Protein AF-A0A2D7HHH4-F1 (afdb_monomer_lite)

Foldseek 3Di:
DVVVVVVVVVVVVVCVPLQNADLVRLVVVLVVLVVVLVVLVVVVVVVVVVLVVVVVVVDPCSVVVVVVVVVVSVVVNVVSVVVNVSSVLNNQVNQLQVLLQVVLVHNVSVVVLLVVLLVLLVVLLVLLVCVVPPDDPVPDDPCSPPVNNLVSQLVSLVSLVVVLVSSCVRGPDNVSSCVLCVLSVVLSDRDDDPVVVVVVDPDDDVVVVVVVVVVVSVVNSVSSVVVSVVSCPVVVVCVVVVVVVVVVVVVLLVQLVVCCVPQLPPCPDDCPPRQNVDSVSSSD

Secondary structure (DSSP, 8-state):
-HHHHHHHHHHHHHHTSGGG--HHHHHHHHHHHHHHHHHHHHHHHHHHHHHHHHHHTT-TTHHHHHHHHHHHHHHHHHHHHHHHHHHHHHHHHHHHHHHHHHHTTSHHHHHHHHHHHHHHHHHHHHHHHHHHHS-SGGGS-TT--HHHHHHHHHHHHHHHHHHHHHHHHH-S-HHHHHHHHHHHHHTTSPPPPHHHHHHH--SS-HHHHHHHHHHHHHHHHHHHHHHHHHHHHHHTTHHHHHHHHHHHHHHHHHHHHHHHHHHSSS-TT-TTT-TTSSHHHHH-

Radius of gyration: 29.21 Å; chains: 1; bounding box: 73×64×82 Å

Structure (mmCIF, N/CA/C/O backbone):
data_AF-A0A2D7HHH4-F1
#
_entry.id   AF-A0A2D7HHH4-F1
#
loop_
_atom_site.group_PDB
_atom_site.id
_atom_site.type_symbol
_atom_site.label_atom_id
_atom_site.label_alt_id
_atom_site.label_comp_id
_atom_site.label_asym_id
_atom_site.label_entity_id
_atom_site.label_seq_id
_atom_site.pdbx_PDB_ins_code
_atom_site.Cartn_x
_atom_site.Cartn_y
_atom_site.Cartn_z
_atom_site.occupancy
_atom_site.B_iso_or_equiv
_atom_site.auth_seq_id
_atom_site.auth_comp_id
_atom_site.auth_asym_id
_atom_site.auth_atom_id
_atom_site.pdbx_PDB_model_num
ATOM 1 N N . MET A 1 1 ? -4.522 -36.337 20.042 1.00 42.72 1 MET A N 1
ATOM 2 C CA . MET A 1 1 ? -5.917 -35.933 19.750 1.00 42.72 1 MET A CA 1
ATOM 3 C C . MET A 1 1 ? -6.271 -34.528 20.254 1.00 42.72 1 MET A C 1
ATOM 5 O O . MET A 1 1 ? -6.940 -33.829 19.512 1.00 42.72 1 MET A O 1
ATOM 9 N N . SER A 1 2 ? -5.784 -34.053 21.414 1.00 46.50 2 SER A N 1
ATOM 10 C CA . SER A 1 2 ? -6.089 -32.692 21.918 1.00 46.50 2 SER A CA 1
ATOM 11 C C . SER A 1 2 ? -5.577 -31.541 21.040 1.00 46.50 2 SER A C 1
ATOM 13 O O . SER A 1 2 ? -6.225 -30.509 20.946 1.00 46.50 2 SER A O 1
ATOM 15 N N . ASN A 1 3 ? -4.440 -31.710 20.359 1.00 46.16 3 ASN A N 1
ATOM 16 C CA . ASN A 1 3 ? -3.898 -30.656 19.496 1.00 46.16 3 ASN A CA 1
ATOM 17 C C . ASN A 1 3 ? -4.731 -30.449 18.220 1.00 46.16 3 ASN A C 1
ATOM 19 O O . ASN A 1 3 ? -4.845 -29.325 17.758 1.00 46.16 3 ASN A O 1
ATOM 23 N N . GLN A 1 4 ? -5.355 -31.509 17.686 1.00 53.31 4 GLN A N 1
ATOM 24 C CA . GLN A 1 4 ? -6.184 -31.429 16.477 1.00 53.31 4 GLN A CA 1
ATOM 25 C C . GLN A 1 4 ? -7.516 -30.720 16.735 1.00 53.31 4 GLN A C 1
ATOM 27 O O . GLN A 1 4 ? -7.950 -29.917 15.913 1.00 53.31 4 GLN A O 1
ATOM 32 N N . THR A 1 5 ? -8.134 -30.967 17.892 1.00 53.03 5 THR A N 1
ATOM 33 C CA . THR A 1 5 ? -9.356 -30.268 18.310 1.00 53.03 5 THR A CA 1
ATOM 34 C C . THR A 1 5 ? -9.074 -28.801 18.621 1.00 53.03 5 THR A C 1
ATOM 36 O O . THR A 1 5 ? -9.833 -27.944 18.190 1.00 53.03 5 THR A O 1
ATOM 39 N N . LEU A 1 6 ? -7.939 -28.488 19.255 1.00 46.69 6 LEU A N 1
ATOM 40 C CA . LEU A 1 6 ? -7.518 -27.108 19.521 1.00 46.69 6 LEU A CA 1
ATOM 41 C C . LEU A 1 6 ? -7.196 -26.354 18.221 1.00 46.69 6 LEU A C 1
ATOM 43 O O . LEU A 1 6 ? -7.636 -25.221 18.054 1.00 46.69 6 LEU A O 1
ATOM 47 N N . THR A 1 7 ? -6.531 -26.991 17.249 1.00 52.56 7 THR A N 1
ATOM 48 C CA . THR A 1 7 ? -6.338 -26.404 15.911 1.00 52.56 7 THR A CA 1
ATOM 49 C C . THR A 1 7 ? -7.636 -26.265 15.122 1.00 52.56 7 THR A C 1
ATOM 51 O O . THR A 1 7 ? -7.764 -25.307 14.371 1.00 52.56 7 THR A O 1
ATOM 54 N N . ALA A 1 8 ? -8.608 -27.166 15.292 1.00 57.34 8 ALA A N 1
ATOM 55 C CA . ALA A 1 8 ? -9.911 -27.067 14.633 1.00 57.34 8 ALA A CA 1
ATOM 56 C C . ALA A 1 8 ? -10.767 -25.939 15.233 1.00 57.34 8 ALA A C 1
ATOM 58 O O . ALA A 1 8 ? -11.375 -25.172 14.493 1.00 57.34 8 ALA A O 1
ATOM 59 N N . SER A 1 9 ? -10.752 -25.781 16.559 1.00 57.16 9 SER A N 1
ATOM 60 C CA . SER A 1 9 ? -11.412 -24.672 17.256 1.00 57.16 9 SER A CA 1
ATOM 61 C C . SER A 1 9 ? -10.745 -23.329 16.959 1.00 57.16 9 SER A C 1
ATOM 63 O O . SER A 1 9 ? -11.439 -22.347 16.713 1.00 57.16 9 SER A O 1
ATOM 65 N N . LEU A 1 10 ? -9.409 -23.280 16.896 1.00 49.44 10 LEU A N 1
ATOM 66 C CA . LEU A 1 10 ? -8.679 -22.089 16.453 1.00 49.44 10 LEU A CA 1
ATOM 67 C C . LEU A 1 10 ? -8.940 -21.776 14.977 1.00 49.44 10 LEU A C 1
ATOM 69 O O . LEU A 1 10 ? -9.090 -20.609 14.651 1.00 49.44 10 LEU A O 1
ATOM 73 N N . ALA A 1 11 ? -9.067 -22.780 14.104 1.00 54.81 11 ALA A N 1
ATOM 74 C CA . ALA A 1 11 ? -9.447 -22.579 12.705 1.00 54.81 11 ALA A CA 1
ATOM 75 C C . ALA A 1 11 ? -10.897 -22.082 12.557 1.00 54.81 11 ALA A C 1
ATOM 77 O O . ALA A 1 11 ? -11.169 -21.259 11.688 1.00 54.81 11 ALA A O 1
ATOM 78 N N . GLN A 1 12 ? -11.818 -22.517 13.425 1.00 54.41 12 GLN A N 1
ATOM 79 C CA . GLN A 1 12 ? -13.178 -21.971 13.507 1.00 54.41 12 GLN A CA 1
ATOM 80 C C . GLN A 1 12 ? -13.182 -20.512 13.982 1.00 54.41 12 GLN A C 1
ATOM 82 O O . GLN A 1 12 ? -13.840 -19.677 13.371 1.00 54.41 12 GLN A O 1
ATOM 87 N N . LEU A 1 13 ? -12.399 -20.169 15.005 1.00 47.31 13 LEU A N 1
ATOM 88 C CA . LEU A 1 13 ? -12.230 -18.781 15.454 1.00 47.31 13 LEU A CA 1
ATOM 89 C C . LEU A 1 13 ? -11.507 -17.909 14.412 1.00 47.31 13 LEU A C 1
ATOM 91 O O . LEU A 1 13 ? -11.862 -16.750 14.229 1.00 47.31 13 LEU A O 1
ATOM 95 N N . GLU A 1 14 ? -10.547 -18.467 13.675 1.00 48.38 14 GLU A N 1
ATOM 96 C CA . GLU A 1 14 ? -9.854 -17.800 12.566 1.00 48.38 14 GLU A CA 1
ATOM 97 C C . GLU A 1 14 ? -10.761 -17.644 11.332 1.00 48.38 14 GLU A C 1
ATOM 99 O O . GLU A 1 14 ? -10.583 -16.709 10.557 1.00 48.38 14 GLU A O 1
ATOM 104 N N . SER A 1 15 ? -11.777 -18.499 11.161 1.00 48.06 15 SER A N 1
ATOM 105 C CA . SER A 1 15 ? -12.817 -18.321 10.136 1.00 48.06 15 SER A CA 1
ATOM 106 C C . SER A 1 15 ? -13.793 -17.183 10.459 1.00 48.06 15 SER A C 1
ATOM 108 O O . SER A 1 15 ? -14.357 -16.598 9.542 1.00 48.06 15 SER A O 1
ATOM 110 N N . ILE A 1 16 ? -13.896 -16.802 11.739 1.00 51.53 16 ILE A N 1
ATOM 111 C CA . ILE A 1 16 ? -14.569 -15.584 12.228 1.00 51.53 16 ILE A CA 1
ATOM 112 C C . ILE A 1 16 ? -13.560 -14.411 12.269 1.00 51.53 16 ILE A C 1
ATOM 114 O O . ILE A 1 16 ? -13.729 -13.420 12.970 1.00 51.53 16 ILE A O 1
ATOM 118 N N . SER A 1 17 ? -12.448 -14.503 11.535 1.00 57.28 17 SER A N 1
ATOM 119 C CA . SER A 1 17 ? -11.572 -13.355 11.315 1.00 57.28 17 SER A CA 1
ATOM 120 C C . SER A 1 17 ? -12.189 -12.454 10.248 1.00 57.28 17 SER A C 1
ATOM 122 O O . SER A 1 17 ? -12.642 -12.933 9.206 1.00 57.28 17 SER A O 1
ATOM 124 N N . THR A 1 18 ? -12.135 -11.140 10.477 1.00 54.03 18 THR A N 1
ATOM 125 C CA . THR A 1 18 ? -12.628 -10.067 9.590 1.00 54.03 18 THR A CA 1
ATOM 126 C C . THR A 1 18 ? -12.205 -10.203 8.122 1.00 54.03 18 THR A C 1
ATOM 128 O O . THR A 1 18 ? -12.827 -9.639 7.230 1.00 54.03 18 THR A O 1
ATOM 131 N N . ARG A 1 19 ? -11.164 -10.996 7.856 1.00 55.97 19 ARG A N 1
ATOM 132 C CA . ARG A 1 19 ? -10.543 -11.204 6.549 1.00 55.97 19 ARG A CA 1
ATOM 133 C C . ARG A 1 19 ? -11.365 -12.026 5.547 1.00 55.97 19 ARG A C 1
ATOM 135 O O . ARG A 1 19 ? -11.119 -11.896 4.352 1.00 55.97 19 ARG A O 1
ATOM 142 N N . ASN A 1 20 ? -12.298 -12.858 6.017 1.00 62.44 20 ASN A N 1
ATOM 143 C CA . ASN A 1 20 ? -13.127 -13.728 5.166 1.00 62.44 20 ASN A CA 1
ATOM 144 C C . ASN A 1 20 ? -14.612 -13.336 5.157 1.00 62.44 20 ASN A C 1
ATOM 146 O O . ASN A 1 20 ? -15.424 -14.067 4.591 1.00 62.44 20 ASN A O 1
ATOM 150 N N . LEU A 1 21 ? -14.968 -12.212 5.780 1.00 67.25 21 LEU A N 1
ATOM 151 C CA . LEU A 1 21 ? -16.344 -11.729 5.793 1.00 67.25 21 LEU A CA 1
ATOM 152 C C . LEU A 1 21 ? -16.778 -11.364 4.370 1.00 67.25 21 LEU A C 1
ATOM 154 O O . LEU A 1 21 ? -16.017 -10.759 3.605 1.00 67.25 21 LEU A O 1
ATOM 158 N N . SER A 1 22 ? -18.004 -11.742 4.005 1.00 72.56 22 SER A N 1
ATOM 159 C CA . SER A 1 22 ? -18.601 -11.252 2.768 1.00 72.56 22 SER A CA 1
ATOM 160 C C . SER A 1 22 ? -18.830 -9.739 2.864 1.00 72.56 22 SER A C 1
ATOM 162 O O . SER A 1 22 ? -18.761 -9.141 3.943 1.00 72.56 22 SER A O 1
ATOM 164 N N . MET A 1 23 ? -19.085 -9.092 1.725 1.00 74.38 23 MET A N 1
ATOM 165 C CA . MET A 1 23 ? -19.383 -7.657 1.712 1.00 74.38 23 MET A CA 1
ATOM 166 C C . MET A 1 23 ? -20.610 -7.334 2.583 1.00 74.38 23 MET A C 1
ATOM 168 O O . MET A 1 23 ? -20.580 -6.364 3.333 1.00 74.38 23 MET A O 1
ATOM 172 N N . GLU A 1 24 ? -21.625 -8.200 2.543 1.00 77.38 24 GLU A N 1
ATOM 173 C CA . GLU A 1 24 ? -22.868 -8.075 3.310 1.00 77.38 24 GLU A CA 1
ATOM 174 C C . GLU A 1 24 ? -22.643 -8.320 4.812 1.00 77.38 24 GLU A C 1
ATOM 176 O O . GLU A 1 24 ? -23.096 -7.536 5.646 1.00 77.38 24 GLU A O 1
ATOM 181 N N . ASP A 1 25 ? -21.843 -9.333 5.171 1.00 77.81 25 ASP A N 1
ATOM 182 C CA . ASP A 1 25 ? -21.491 -9.589 6.574 1.00 77.81 25 ASP A CA 1
ATOM 183 C C . ASP A 1 25 ? -20.680 -8.434 7.169 1.00 77.81 25 ASP A C 1
ATOM 185 O O . ASP A 1 25 ? -20.871 -8.067 8.326 1.00 77.81 25 ASP A O 1
ATOM 189 N N . THR A 1 26 ? -19.775 -7.847 6.379 1.00 77.12 26 THR A N 1
ATOM 190 C CA . THR A 1 26 ? -18.942 -6.717 6.814 1.00 77.12 26 THR A CA 1
ATOM 191 C C . THR A 1 26 ? -19.802 -5.484 7.062 1.00 77.12 26 THR A C 1
ATOM 193 O O . THR A 1 26 ? -19.636 -4.830 8.088 1.00 77.12 26 THR A O 1
ATOM 196 N N . GLU A 1 27 ? -20.748 -5.192 6.169 1.00 82.12 27 GLU A N 1
ATOM 197 C CA . GLU A 1 27 ? -21.685 -4.076 6.321 1.00 82.12 27 GLU A CA 1
ATOM 198 C C . GLU A 1 27 ? -22.556 -4.236 7.574 1.00 82.12 27 GLU A C 1
ATOM 200 O O . GLU A 1 27 ? -22.671 -3.306 8.378 1.00 82.12 27 GLU A O 1
ATOM 205 N N . HIS A 1 28 ? -23.097 -5.436 7.796 1.00 83.06 28 HIS A N 1
ATOM 206 C CA . HIS A 1 28 ? -23.898 -5.732 8.981 1.00 83.06 28 HIS A CA 1
ATOM 207 C C . HIS A 1 28 ? -23.072 -5.664 10.277 1.00 83.06 28 HIS A C 1
ATOM 209 O O . HIS A 1 28 ? -23.546 -5.191 11.308 1.00 83.06 28 HIS A O 1
ATOM 215 N N . LEU A 1 29 ? -21.817 -6.114 10.270 1.00 80.50 29 LEU A N 1
ATOM 216 C CA . LEU A 1 29 ? -20.962 -6.053 11.459 1.00 80.50 29 LEU A CA 1
ATOM 217 C C . LEU A 1 29 ? -20.524 -4.615 11.771 1.00 80.50 29 LEU A C 1
ATOM 219 O O . LEU A 1 29 ? -20.403 -4.237 12.937 1.00 80.50 29 LEU A O 1
ATOM 223 N N . LEU A 1 30 ? -20.344 -3.801 10.734 1.00 78.69 30 LEU A N 1
ATOM 224 C CA . LEU A 1 30 ? -20.012 -2.388 10.838 1.00 78.69 30 LEU A CA 1
ATOM 225 C C . LEU A 1 30 ? -21.188 -1.586 11.415 1.00 78.69 30 LEU A C 1
ATOM 227 O O . LEU A 1 30 ? -20.988 -0.820 12.359 1.00 78.69 30 LEU A O 1
ATOM 231 N N . SER A 1 31 ? -22.420 -1.821 10.946 1.00 80.94 31 SER A N 1
ATOM 232 C CA . SER A 1 31 ? -23.615 -1.193 11.535 1.00 80.94 31 SER A CA 1
ATOM 233 C C . SER A 1 31 ? -23.779 -1.567 13.011 1.00 80.94 31 SER A C 1
ATOM 235 O O . SER A 1 31 ? -23.921 -0.686 13.855 1.00 80.94 31 SER A O 1
ATOM 237 N N . ARG A 1 32 ? -23.608 -2.848 13.358 1.00 84.06 32 ARG A N 1
ATOM 238 C CA . ARG A 1 32 ? -23.653 -3.318 14.753 1.00 84.06 32 ARG A CA 1
ATOM 239 C C . ARG A 1 32 ? -22.546 -2.731 15.626 1.00 84.06 32 ARG A C 1
ATOM 241 O O . ARG A 1 32 ? -22.766 -2.514 16.815 1.00 84.06 32 ARG A O 1
ATOM 248 N N . THR A 1 33 ? -21.368 -2.476 15.063 1.00 77.06 33 THR A N 1
ATOM 249 C CA . THR A 1 33 ? -20.259 -1.830 15.784 1.00 77.06 33 THR A CA 1
ATOM 250 C C . THR A 1 33 ? -20.589 -0.366 16.078 1.00 77.06 33 THR A C 1
ATOM 252 O O . THR A 1 33 ? -20.378 0.087 17.203 1.00 77.06 33 THR A O 1
ATOM 255 N N . ARG A 1 34 ? -21.184 0.350 15.115 1.00 77.75 34 ARG A N 1
ATOM 256 C CA . ARG A 1 34 ? -21.684 1.723 15.305 1.00 77.75 34 ARG A CA 1
ATOM 257 C C . ARG A 1 34 ? -22.802 1.796 16.344 1.00 77.75 34 ARG A C 1
ATOM 259 O O . ARG A 1 34 ? -22.745 2.657 17.221 1.00 77.75 34 ARG A O 1
ATOM 266 N N . ASP A 1 35 ? -23.742 0.853 16.321 1.00 83.88 35 ASP A N 1
ATOM 267 C CA . ASP A 1 35 ? -24.781 0.738 17.353 1.00 83.88 35 ASP A CA 1
ATOM 268 C C . ASP A 1 35 ? -24.158 0.517 18.741 1.00 83.88 35 ASP A C 1
ATOM 270 O O . ASP A 1 35 ? -24.494 1.209 19.700 1.00 83.88 35 ASP A O 1
ATOM 274 N N . ALA A 1 36 ? -23.183 -0.393 18.850 1.00 79.94 36 ALA A N 1
ATOM 275 C CA . ALA A 1 36 ? -22.494 -0.669 20.109 1.00 79.94 36 ALA A CA 1
ATOM 276 C C . ALA A 1 36 ? -21.707 0.542 20.641 1.00 79.94 36 ALA A C 1
ATOM 278 O O . ALA A 1 36 ? -21.630 0.730 21.856 1.00 79.94 36 ALA A O 1
ATOM 279 N N . MET A 1 37 ? -21.139 1.375 19.761 1.00 74.44 37 MET A N 1
ATOM 280 C CA . MET A 1 37 ? -20.512 2.642 20.153 1.00 74.44 37 MET A CA 1
ATOM 281 C C . MET A 1 37 ? -21.536 3.652 20.675 1.00 74.44 37 MET A C 1
ATOM 283 O O . MET A 1 37 ? -21.276 4.306 21.686 1.00 74.44 37 MET A O 1
ATOM 287 N N . SER A 1 38 ? -22.708 3.744 20.042 1.00 81.44 38 SER A N 1
ATOM 288 C CA . SER A 1 38 ? -23.808 4.586 20.525 1.00 81.44 38 SER A CA 1
ATOM 289 C C . SER A 1 38 ? -24.297 4.131 21.907 1.00 81.44 38 SER A C 1
ATOM 291 O O . SER A 1 38 ? -24.410 4.945 22.826 1.00 81.44 38 SER A O 1
ATOM 293 N N . ASP A 1 39 ? -24.497 2.824 22.096 1.00 85.75 39 ASP A N 1
ATOM 294 C CA . ASP A 1 39 ? -24.873 2.233 23.386 1.00 85.75 39 ASP A CA 1
ATOM 295 C C . ASP A 1 39 ? -23.810 2.480 24.467 1.00 85.75 39 ASP A C 1
ATOM 297 O O . ASP A 1 39 ? -24.131 2.724 25.635 1.00 85.75 39 ASP A O 1
ATOM 301 N N . LEU A 1 40 ? -22.527 2.399 24.098 1.00 80.94 40 LEU A N 1
ATOM 302 C CA . LEU A 1 40 ? -21.415 2.676 25.003 1.00 80.94 40 LEU A CA 1
ATOM 303 C C . LEU A 1 40 ? -21.414 4.145 25.433 1.00 80.94 40 LEU A C 1
ATOM 305 O O . LEU A 1 40 ? -21.264 4.420 26.623 1.00 80.94 40 LEU A O 1
ATOM 309 N N . SER A 1 41 ? -21.644 5.069 24.496 1.00 79.88 41 SER A N 1
ATOM 310 C CA . SER A 1 41 ? -21.776 6.500 24.789 1.00 79.88 41 SER A CA 1
ATOM 311 C C . SER A 1 41 ? -22.914 6.761 25.775 1.00 79.88 41 SER A C 1
ATOM 313 O O . SER A 1 41 ? -22.715 7.440 26.779 1.00 79.88 41 SER A O 1
ATOM 315 N N . GLN A 1 42 ? -24.082 6.149 25.560 1.00 86.94 42 GLN A N 1
ATOM 316 C CA . GLN A 1 42 ? -25.230 6.313 26.454 1.00 86.94 42 GLN A CA 1
ATOM 317 C C . GLN A 1 42 ? -24.967 5.746 27.861 1.00 86.94 42 GLN A C 1
ATOM 319 O O . GLN A 1 42 ? -25.396 6.322 28.863 1.00 86.94 42 GLN A O 1
ATOM 324 N N . LYS A 1 43 ? -24.237 4.626 27.969 1.00 84.69 43 LYS A N 1
ATOM 325 C CA . LYS A 1 43 ? -23.819 4.069 29.268 1.00 84.69 43 LYS A CA 1
ATOM 326 C C . LYS A 1 43 ? -22.839 4.980 30.000 1.00 84.69 43 LYS A C 1
ATOM 328 O O . LYS A 1 43 ? -22.966 5.126 31.213 1.00 84.69 43 LYS A O 1
ATOM 333 N N . ILE A 1 44 ? -21.887 5.581 29.284 1.00 82.81 44 ILE A N 1
ATOM 334 C CA . ILE A 1 44 ? -20.941 6.548 29.855 1.00 82.81 44 ILE A CA 1
ATOM 335 C C . ILE A 1 44 ? -21.701 7.755 30.411 1.00 82.81 44 ILE A C 1
ATOM 337 O O . ILE A 1 44 ? -21.441 8.148 31.547 1.00 82.81 44 ILE A O 1
ATOM 341 N N . ASP A 1 45 ? -22.671 8.284 29.663 1.00 85.06 45 ASP A N 1
ATOM 342 C CA . ASP A 1 45 ? -23.486 9.420 30.106 1.00 85.06 45 ASP A CA 1
ATOM 343 C C . ASP A 1 45 ? -24.314 9.082 31.354 1.00 85.06 45 ASP A C 1
ATOM 345 O O . ASP A 1 45 ? -24.324 9.851 32.316 1.00 85.06 45 ASP A O 1
ATOM 349 N N . ASN A 1 46 ? -24.952 7.909 31.393 1.00 88.25 46 ASN A N 1
ATOM 350 C CA . ASN A 1 46 ? -25.718 7.468 32.563 1.00 88.25 46 ASN A CA 1
ATOM 351 C C . ASN A 1 46 ? -24.828 7.292 33.808 1.00 88.25 46 ASN A C 1
ATOM 353 O O . ASN A 1 46 ? -25.166 7.777 34.888 1.00 88.25 46 ASN A O 1
ATOM 357 N N . GLU A 1 47 ? -23.675 6.631 33.674 1.00 83.81 47 GLU A N 1
ATOM 358 C CA . GLU A 1 47 ? -22.726 6.449 34.782 1.00 83.81 47 GLU A CA 1
ATOM 359 C C . GLU A 1 47 ? -22.114 7.781 35.237 1.00 83.81 47 GLU A C 1
ATOM 361 O O . GLU A 1 47 ? -21.894 7.979 36.433 1.00 83.81 47 GLU A O 1
ATOM 366 N N . TYR A 1 48 ? -21.887 8.722 34.316 1.00 82.00 48 TYR A N 1
ATOM 367 C CA . TYR A 1 48 ? -21.451 10.076 34.649 1.00 82.00 48 TYR A CA 1
ATOM 368 C C . TYR A 1 48 ? -22.487 10.809 35.512 1.00 82.00 48 TYR A C 1
ATOM 370 O O . TYR A 1 48 ? -22.111 11.408 36.519 1.00 82.00 48 TYR A O 1
ATOM 378 N N . GLN A 1 49 ? -23.781 10.717 35.181 1.00 82.94 49 GLN A N 1
ATOM 379 C CA . GLN A 1 49 ? -24.855 11.325 35.980 1.00 82.94 49 GLN A CA 1
ATOM 380 C C . GLN A 1 49 ? -24.932 10.730 37.395 1.00 82.94 49 GLN A C 1
ATOM 382 O O . GLN A 1 49 ? -25.055 11.470 38.374 1.00 82.94 49 GLN A O 1
ATOM 387 N N . HIS A 1 50 ? -24.792 9.407 37.529 1.00 80.31 50 HIS A N 1
ATOM 388 C CA . HIS A 1 50 ? -24.744 8.746 38.837 1.00 80.31 50 HIS A CA 1
ATOM 389 C C . HIS A 1 50 ? -23.511 9.156 39.653 1.00 80.31 50 HIS A C 1
ATOM 391 O O . HIS A 1 50 ? -23.629 9.484 40.832 1.00 80.31 50 HIS A O 1
ATOM 397 N N . LEU A 1 51 ? -22.335 9.215 39.022 1.00 77.56 51 LEU A N 1
ATOM 398 C CA . LEU A 1 51 ? -21.108 9.675 39.672 1.00 77.56 51 LEU A CA 1
ATOM 399 C C . LEU A 1 51 ? -21.194 11.146 40.090 1.00 77.56 51 LEU A C 1
ATOM 401 O O . LEU A 1 51 ? -20.720 11.483 41.168 1.00 77.56 51 LEU A O 1
ATOM 405 N N . ALA A 1 52 ? -21.802 12.017 39.282 1.00 77.00 52 ALA A N 1
ATOM 406 C CA . ALA A 1 52 ? -21.996 13.424 39.627 1.00 77.00 52 ALA A CA 1
ATOM 407 C C . ALA A 1 52 ? -22.882 13.592 40.877 1.00 77.00 52 ALA A C 1
ATOM 409 O O . ALA A 1 52 ? -22.594 14.438 41.725 1.00 77.00 52 ALA A O 1
ATOM 410 N N . ALA A 1 53 ? -23.911 12.752 41.031 1.00 75.62 53 ALA A N 1
ATOM 411 C CA . ALA A 1 53 ? -24.737 12.712 42.236 1.00 75.62 53 ALA A CA 1
ATOM 412 C C . ALA A 1 53 ? -23.953 12.209 43.468 1.00 75.62 53 ALA A C 1
ATOM 414 O O . ALA A 1 53 ? -24.038 12.822 44.531 1.00 75.62 53 ALA A O 1
ATOM 415 N N . ASP A 1 54 ? -23.136 11.162 43.316 1.00 72.25 54 ASP A N 1
ATOM 416 C CA . ASP A 1 54 ? -22.286 10.616 44.390 1.00 72.25 54 ASP A CA 1
ATOM 417 C C . ASP A 1 54 ? -21.171 11.599 44.811 1.00 72.25 54 ASP A C 1
ATOM 419 O O . ASP A 1 54 ? -20.837 11.712 45.992 1.00 72.25 54 ASP A O 1
ATOM 423 N N . PHE A 1 55 ? -20.610 12.358 43.861 1.00 68.75 55 PHE A N 1
ATOM 424 C CA . PHE A 1 55 ? -19.618 13.406 44.133 1.00 68.75 55 PHE A CA 1
ATOM 425 C C . PHE A 1 55 ? -20.197 14.545 44.977 1.00 68.75 55 PHE A C 1
ATOM 427 O O . PHE A 1 55 ? -19.516 15.039 45.877 1.00 68.75 55 PHE A O 1
ATOM 434 N N . ASN A 1 56 ? -21.454 14.930 44.736 1.00 70.69 56 ASN A N 1
ATOM 435 C CA . ASN A 1 56 ? -22.146 15.931 45.554 1.00 70.69 56 ASN A CA 1
ATOM 436 C C . ASN A 1 56 ? -22.364 15.459 47.004 1.00 70.69 56 ASN A C 1
ATOM 438 O O . ASN A 1 56 ? -22.441 16.292 47.904 1.00 70.69 56 ASN A O 1
ATOM 442 N N . ASN A 1 57 ? -22.393 14.144 47.242 1.00 76.75 57 ASN A N 1
ATOM 443 C CA . ASN A 1 57 ? -22.493 13.544 48.576 1.00 76.75 57 ASN A CA 1
ATOM 444 C C . ASN A 1 57 ? -21.129 13.385 49.288 1.00 76.75 57 ASN A C 1
ATOM 446 O O . ASN A 1 57 ? -21.077 12.829 50.382 1.00 76.75 57 ASN A O 1
ATOM 450 N N . ALA A 1 58 ? -20.035 13.899 48.704 1.00 70.19 58 ALA A N 1
ATOM 451 C CA . ALA A 1 58 ? -18.684 13.931 49.279 1.00 70.19 58 ALA A CA 1
ATOM 452 C C . ALA A 1 58 ? -18.090 12.556 49.656 1.00 70.19 58 ALA A C 1
ATOM 454 O O . ALA A 1 58 ? -17.269 12.453 50.572 1.00 70.19 58 ALA A O 1
ATOM 455 N N . ASP A 1 59 ? -18.452 11.498 48.925 1.00 72.50 59 ASP A N 1
ATOM 456 C CA . ASP A 1 59 ? -17.953 10.150 49.196 1.00 72.50 59 ASP A CA 1
ATOM 457 C C . ASP A 1 59 ? -16.447 10.005 48.870 1.00 72.50 59 ASP A C 1
ATOM 459 O O . ASP A 1 59 ? -16.049 10.186 47.712 1.00 72.50 59 ASP A O 1
ATOM 463 N N . PRO A 1 60 ? -15.583 9.588 49.822 1.00 70.44 60 PRO A N 1
ATOM 464 C CA . PRO A 1 60 ? -14.132 9.458 49.613 1.00 70.44 60 PRO A CA 1
ATOM 465 C C . PRO A 1 60 ? -13.723 8.419 48.553 1.00 70.44 60 PRO A C 1
ATOM 467 O O . PRO A 1 60 ? -12.623 8.477 48.003 1.00 70.44 60 PRO A O 1
ATOM 470 N N . PHE A 1 61 ? -14.595 7.449 48.259 1.00 74.50 61 PHE A N 1
ATOM 471 C CA . PHE A 1 61 ? -14.327 6.353 47.317 1.00 74.50 61 PHE A CA 1
ATOM 472 C C . PHE A 1 61 ? -14.764 6.654 45.869 1.00 74.50 61 PHE A C 1
ATOM 474 O O . PHE A 1 61 ? -14.424 5.893 44.953 1.00 74.50 61 PHE A O 1
ATOM 481 N N . SER A 1 62 ? -15.468 7.768 45.642 1.00 73.19 62 SER A N 1
ATOM 482 C CA . SER A 1 62 ? -16.015 8.184 44.339 1.00 73.19 62 SER A CA 1
ATOM 483 C C . SER A 1 62 ? -14.929 8.354 43.264 1.00 73.19 62 SER A C 1
ATOM 485 O O . SER A 1 62 ? -15.041 7.803 42.166 1.00 73.19 62 SER A O 1
ATOM 487 N N . LEU A 1 63 ? -13.807 8.998 43.607 1.00 74.62 63 LEU A N 1
ATOM 488 C CA . LEU A 1 63 ? -12.649 9.204 42.724 1.00 74.62 63 LEU A CA 1
ATOM 489 C C . LEU A 1 63 ? -12.018 7.887 42.240 1.00 74.62 63 LEU A C 1
ATOM 491 O O . LEU A 1 63 ? -11.660 7.744 41.068 1.00 74.62 63 LEU A O 1
ATOM 495 N N . GLY A 1 64 ? -11.893 6.900 43.132 1.00 78.62 64 GLY A N 1
ATOM 496 C CA . GLY A 1 64 ? -11.331 5.589 42.798 1.00 78.62 64 GLY A CA 1
ATOM 497 C C . GLY A 1 64 ? -12.241 4.783 41.869 1.00 78.62 64 GLY A C 1
ATOM 498 O O . GLY A 1 64 ? -11.761 4.148 40.925 1.00 78.62 64 GLY A O 1
ATOM 499 N N . LYS A 1 65 ? -13.557 4.839 42.108 1.00 80.88 65 LYS A N 1
ATOM 500 C CA . LYS A 1 65 ? -14.581 4.211 41.259 1.00 80.88 65 LYS A CA 1
ATOM 501 C C . LYS A 1 65 ? -14.611 4.854 39.869 1.00 80.88 65 LYS A C 1
ATOM 503 O O . LYS A 1 65 ? -14.542 4.129 38.876 1.00 80.88 65 LYS A O 1
ATOM 508 N N . ALA A 1 66 ? -14.586 6.187 39.799 1.00 78.00 66 ALA A N 1
ATOM 509 C CA . ALA A 1 66 ? -14.544 6.945 38.550 1.00 78.00 66 ALA A CA 1
ATOM 510 C C . ALA A 1 66 ? -13.335 6.564 37.680 1.00 78.00 66 ALA A C 1
ATOM 512 O O . ALA A 1 66 ? -13.494 6.263 36.499 1.00 78.00 66 ALA A O 1
ATOM 513 N N . ARG A 1 67 ? -12.129 6.475 38.259 1.00 82.31 67 ARG A N 1
ATOM 514 C CA . ARG A 1 67 ? -10.914 6.112 37.505 1.00 82.31 67 ARG A CA 1
ATOM 515 C C . ARG A 1 67 ? -10.966 4.694 36.924 1.00 82.31 67 ARG A C 1
ATOM 517 O O . ARG A 1 67 ? -10.494 4.471 35.811 1.00 82.31 67 ARG A O 1
ATOM 524 N N . ARG A 1 68 ? -11.540 3.730 37.656 1.00 84.44 68 ARG A N 1
ATOM 525 C CA . ARG A 1 68 ? -11.717 2.350 37.163 1.00 84.44 68 ARG A CA 1
ATOM 526 C C . ARG A 1 68 ? -12.742 2.279 36.032 1.00 84.44 68 ARG A C 1
ATOM 528 O O . ARG A 1 68 ? -12.510 1.554 35.069 1.00 84.44 68 ARG A O 1
ATOM 535 N N . LEU A 1 69 ? -13.848 3.015 36.150 1.00 83.75 69 LEU A N 1
ATOM 536 C CA . LEU A 1 69 ? -14.867 3.102 35.101 1.00 83.75 69 LEU A CA 1
ATOM 537 C C . LEU A 1 69 ? -14.302 3.762 33.842 1.00 83.75 69 LEU A C 1
ATOM 539 O O . LEU A 1 69 ? -14.425 3.190 32.763 1.00 83.75 69 LEU A O 1
ATOM 543 N N . LEU A 1 70 ? -13.578 4.875 33.995 1.00 82.06 70 LEU A N 1
ATOM 544 C CA . LEU A 1 70 ? -12.900 5.560 32.895 1.00 82.06 70 LEU A CA 1
ATOM 545 C C . LEU A 1 70 ? -11.983 4.608 32.117 1.00 82.06 70 LEU A C 1
ATOM 547 O O . LEU A 1 70 ? -12.107 4.497 30.904 1.00 82.06 70 LEU A O 1
ATOM 551 N N . SER A 1 71 ? -11.105 3.877 32.812 1.00 82.81 71 SER A N 1
ATOM 552 C CA . SER A 1 71 ? -10.185 2.935 32.163 1.00 82.81 71 SER A CA 1
ATOM 553 C C . SER A 1 71 ? -10.921 1.821 31.413 1.00 82.81 71 SER A C 1
ATOM 555 O O . SER A 1 71 ? -10.520 1.478 30.304 1.00 82.81 71 SER A O 1
ATOM 557 N N . ARG A 1 72 ? -12.007 1.272 31.977 1.00 84.94 72 ARG A N 1
ATOM 558 C CA . ARG A 1 72 ? -12.809 0.230 31.314 1.00 84.94 72 ARG A CA 1
ATOM 559 C C . ARG A 1 72 ? -13.494 0.752 30.055 1.00 84.94 72 ARG A C 1
ATOM 561 O O . ARG A 1 72 ? -13.445 0.081 29.028 1.00 84.94 72 ARG A O 1
ATOM 568 N N . PHE A 1 73 ? -14.101 1.934 30.135 1.00 84.62 73 PHE A N 1
ATOM 569 C CA . PHE A 1 73 ? -14.761 2.557 28.993 1.00 84.62 73 PHE A CA 1
ATOM 570 C C . PHE A 1 73 ? -13.770 2.948 27.902 1.00 84.62 73 PHE A C 1
ATOM 572 O O . PHE A 1 73 ? -14.052 2.697 26.737 1.00 84.62 73 PHE A O 1
ATOM 579 N N . GLN A 1 74 ? -12.588 3.455 28.265 1.00 80.81 74 GLN A N 1
ATOM 580 C CA . GLN A 1 74 ? -11.509 3.714 27.309 1.00 80.81 74 GLN A CA 1
ATOM 581 C C . GLN A 1 74 ? -11.102 2.439 26.571 1.00 80.81 74 GLN A C 1
ATOM 583 O O . GLN A 1 74 ? -11.119 2.424 25.350 1.00 80.81 74 GLN A O 1
ATOM 588 N N . THR A 1 75 ? -10.844 1.335 27.281 1.00 79.38 75 THR A N 1
ATOM 589 C CA . THR A 1 75 ? -10.477 0.069 26.623 1.00 79.38 75 THR A CA 1
ATOM 590 C C . THR A 1 75 ? -11.578 -0.450 25.690 1.00 79.38 75 THR A C 1
ATOM 592 O O . THR A 1 75 ? -11.277 -0.963 24.615 1.00 79.38 75 THR A O 1
ATOM 595 N N . GLN A 1 76 ? -12.853 -0.322 26.074 1.00 78.62 76 GLN A N 1
ATOM 596 C CA . GLN A 1 76 ? -13.976 -0.711 25.213 1.00 78.62 76 GLN A CA 1
ATOM 597 C C . GLN A 1 76 ? -14.109 0.197 23.986 1.00 78.62 76 GLN A C 1
ATOM 599 O O . GLN A 1 76 ? -14.307 -0.309 22.883 1.00 78.62 76 GLN A O 1
ATOM 604 N N . ALA A 1 77 ? -13.964 1.510 24.163 1.00 76.19 77 ALA A N 1
ATOM 605 C CA . ALA A 1 77 ? -13.997 2.479 23.075 1.00 76.19 77 ALA A CA 1
ATOM 6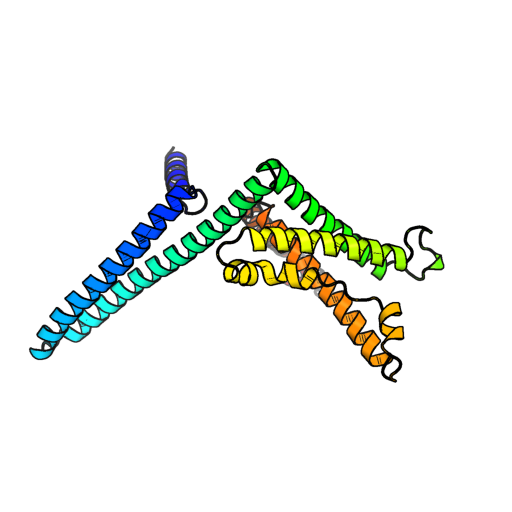06 C C . ALA A 1 77 ? -12.835 2.255 22.097 1.00 76.19 77 ALA A C 1
ATOM 608 O O . ALA A 1 77 ? -13.063 2.183 20.892 1.00 76.19 77 ALA A O 1
ATOM 609 N N . ASP A 1 78 ? -11.618 2.047 22.605 1.00 75.12 78 ASP A N 1
ATOM 610 C CA . ASP A 1 78 ? -10.434 1.750 21.796 1.00 75.12 78 ASP A CA 1
ATOM 611 C C . ASP A 1 78 ? -10.625 0.456 20.997 1.00 75.12 78 ASP A C 1
ATOM 613 O O . ASP A 1 78 ? -10.298 0.397 19.812 1.00 75.12 78 ASP A O 1
ATOM 617 N N . TYR A 1 79 ? -11.182 -0.591 21.615 1.00 77.50 79 TYR A N 1
ATOM 618 C CA . TYR A 1 79 ? -11.482 -1.843 20.920 1.00 77.50 79 TYR A CA 1
ATOM 619 C C . TYR A 1 79 ? -12.488 -1.641 19.780 1.00 77.50 79 TYR A C 1
ATOM 621 O O . TYR A 1 79 ? -12.230 -2.088 18.663 1.00 77.50 79 TYR A O 1
ATOM 629 N N . LEU A 1 80 ? -13.608 -0.958 20.041 1.00 73.75 80 LEU A N 1
ATOM 630 C CA . LEU A 1 80 ? -14.642 -0.711 19.031 1.00 73.75 80 LEU A CA 1
ATOM 631 C C . LEU A 1 80 ? -14.131 0.180 17.895 1.00 73.75 80 LEU A C 1
ATOM 633 O O . LEU A 1 80 ? -14.400 -0.116 16.737 1.00 73.75 80 LEU A O 1
ATOM 637 N N . THR A 1 81 ? -13.338 1.203 18.217 1.00 73.88 81 THR A N 1
ATOM 638 C CA . THR A 1 81 ? -12.749 2.118 17.226 1.00 73.88 81 THR A CA 1
ATOM 639 C C . THR A 1 81 ? -11.779 1.376 16.305 1.00 73.88 81 THR A C 1
ATOM 641 O O . THR A 1 81 ? -11.874 1.481 15.085 1.00 73.88 81 THR A O 1
ATOM 644 N N . ASN A 1 82 ? -10.881 0.561 16.872 1.00 73.50 82 ASN A N 1
ATOM 645 C CA . ASN A 1 82 ? -9.956 -0.258 16.083 1.00 73.50 82 ASN A CA 1
ATOM 646 C C . ASN A 1 82 ? -10.698 -1.295 15.220 1.00 73.50 82 ASN A C 1
ATOM 648 O O . ASN A 1 82 ? -10.279 -1.592 14.099 1.00 73.50 82 ASN A O 1
ATOM 652 N N . LEU A 1 83 ? -11.792 -1.862 15.740 1.00 74.06 83 LEU A N 1
ATOM 653 C CA . LEU A 1 83 ? -12.623 -2.806 15.000 1.00 74.06 83 LEU A CA 1
ATOM 654 C C . LEU A 1 83 ? -13.336 -2.120 13.828 1.00 74.06 83 LEU A C 1
ATOM 656 O O . LEU A 1 83 ? -13.300 -2.653 12.720 1.00 74.06 83 LEU A O 1
ATOM 660 N N . GLU A 1 84 ? -13.933 -0.947 14.047 1.00 75.44 84 GLU A N 1
ATOM 661 C CA . GLU A 1 84 ? -14.562 -0.150 12.989 1.00 75.44 84 GLU A CA 1
ATOM 662 C C . GLU A 1 84 ? -13.549 0.215 11.901 1.00 75.44 84 GLU A C 1
ATOM 664 O O . GLU A 1 84 ? -13.810 -0.056 10.732 1.00 75.44 84 GLU A O 1
ATOM 669 N N . GLU A 1 85 ? -12.366 0.722 12.263 1.00 74.81 85 GLU A N 1
ATOM 670 C CA . GLU A 1 85 ? -11.329 1.086 11.287 1.00 74.81 85 GLU A CA 1
ATOM 671 C C . GLU A 1 85 ? -10.890 -0.125 10.442 1.00 74.81 85 GLU A C 1
ATOM 673 O O . GLU A 1 85 ? -10.717 -0.026 9.219 1.00 74.81 85 GLU A O 1
ATOM 678 N N . SER A 1 86 ? -10.751 -1.297 11.071 1.00 76.94 86 SER A N 1
ATOM 679 C CA . SER A 1 86 ? -10.422 -2.534 10.360 1.00 76.94 86 SER A CA 1
ATOM 680 C C . SER A 1 86 ? -11.546 -2.965 9.414 1.00 76.94 86 SER A C 1
ATOM 682 O O . SER A 1 86 ? -11.260 -3.335 8.272 1.00 76.94 86 SER A O 1
ATOM 684 N N . LEU A 1 87 ? -12.806 -2.904 9.852 1.00 78.19 87 LEU A N 1
ATOM 685 C CA . LEU A 1 87 ? -13.971 -3.266 9.041 1.00 78.19 87 LEU A CA 1
ATOM 686 C C . LEU A 1 87 ? -14.185 -2.297 7.879 1.00 78.19 87 LEU A C 1
ATOM 688 O O . LEU A 1 87 ? -14.412 -2.754 6.763 1.00 78.19 87 LEU A O 1
ATOM 692 N N . GLU A 1 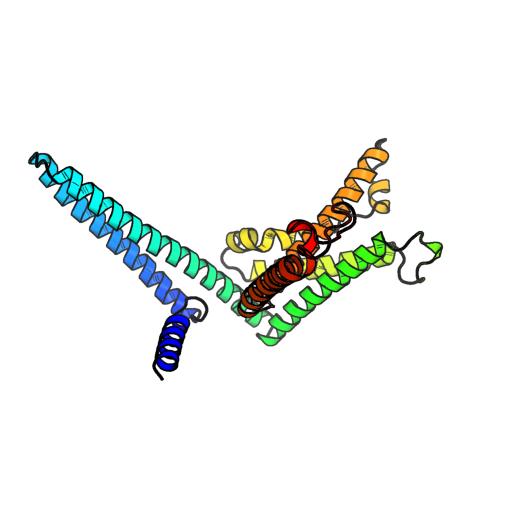88 ? -14.056 -0.989 8.102 1.00 77.94 88 GLU A N 1
ATOM 693 C CA . GLU A 1 88 ? -14.135 0.026 7.046 1.00 77.94 88 GLU A CA 1
ATOM 694 C C . GLU A 1 88 ? -13.063 -0.204 5.982 1.00 77.94 88 GLU A C 1
ATOM 696 O O . GLU A 1 88 ? -13.356 -0.204 4.785 1.00 77.94 88 GLU A O 1
ATOM 701 N N . THR A 1 89 ? -11.827 -0.476 6.405 1.00 79.25 89 THR A N 1
ATOM 702 C CA . THR A 1 89 ? -10.728 -0.774 5.478 1.00 79.25 89 THR A CA 1
ATOM 703 C C . THR A 1 89 ? -11.035 -2.014 4.636 1.00 79.25 89 THR A C 1
ATOM 705 O O . THR A 1 89 ? -10.891 -1.982 3.411 1.00 79.25 89 THR A O 1
ATOM 708 N N . HIS A 1 90 ? -11.509 -3.091 5.270 1.00 78.38 90 HIS A N 1
ATOM 709 C CA . HIS A 1 90 ? -11.897 -4.319 4.575 1.00 78.38 90 HIS A CA 1
ATOM 710 C C . HIS A 1 90 ? -13.077 -4.109 3.621 1.00 78.38 90 HIS A C 1
ATOM 712 O O . HIS A 1 90 ? -13.028 -4.575 2.479 1.00 78.38 90 HIS A O 1
ATOM 718 N N . PHE A 1 91 ? -14.102 -3.378 4.056 1.00 81.12 91 PHE A N 1
ATOM 719 C CA . PHE A 1 91 ? -15.275 -3.055 3.255 1.00 81.12 91 PHE A CA 1
ATOM 720 C C . PHE A 1 91 ? -14.888 -2.257 2.010 1.00 81.12 91 PHE A C 1
ATOM 722 O O . PHE A 1 91 ? -15.233 -2.650 0.896 1.00 81.12 91 PHE A O 1
ATOM 729 N N . HIS A 1 92 ? -14.107 -1.184 2.166 1.00 80.94 92 HIS A N 1
ATOM 730 C CA . HIS A 1 92 ? -13.654 -0.366 1.043 1.00 80.94 92 HIS A CA 1
ATOM 731 C C . HIS A 1 92 ? -12.802 -1.160 0.052 1.00 80.94 92 HIS A C 1
ATOM 733 O O . HIS A 1 92 ? -12.988 -1.024 -1.160 1.00 80.94 92 HIS A O 1
ATOM 739 N N . GLN A 1 93 ? -11.905 -2.020 0.541 1.00 80.56 93 GLN A N 1
ATOM 740 C CA . GLN A 1 93 ? -11.084 -2.865 -0.322 1.00 80.56 93 GLN A CA 1
ATOM 741 C C . GLN A 1 93 ? -11.944 -3.845 -1.131 1.00 80.56 93 GLN A C 1
ATOM 743 O O . GLN A 1 93 ? -11.840 -3.888 -2.359 1.00 80.56 93 GLN A O 1
ATOM 748 N N . LYS A 1 94 ? -12.857 -4.566 -0.470 1.00 81.38 94 LYS A N 1
ATOM 749 C CA . LYS A 1 94 ? -13.761 -5.514 -1.136 1.00 81.38 94 LYS A CA 1
ATOM 750 C C . LYS A 1 94 ? -14.715 -4.838 -2.107 1.00 81.38 94 LYS A C 1
ATOM 752 O O . LYS A 1 94 ? -14.928 -5.342 -3.205 1.00 81.38 94 LYS A O 1
ATOM 757 N N . GLN A 1 95 ? -15.251 -3.682 -1.740 1.00 85.38 95 GLN A N 1
ATOM 758 C CA . GLN A 1 95 ? -16.136 -2.906 -2.597 1.00 85.38 95 GLN A CA 1
ATOM 759 C C . GLN A 1 95 ? -15.436 -2.488 -3.901 1.00 85.38 95 GLN A C 1
ATOM 761 O O . GLN A 1 95 ? 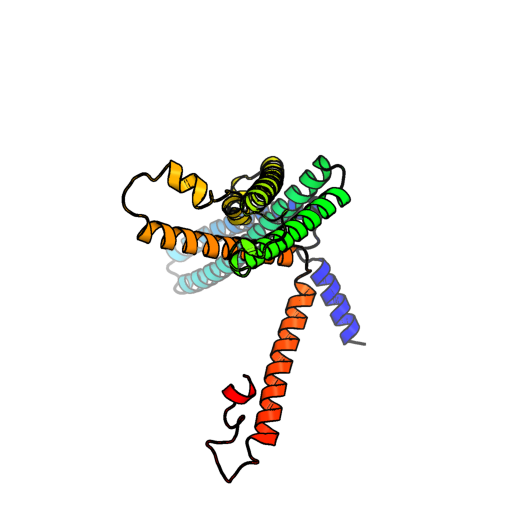-16.023 -2.599 -4.980 1.00 85.38 95 GLN A O 1
ATOM 766 N N . ILE A 1 96 ? -14.182 -2.028 -3.819 1.00 85.38 96 ILE A N 1
ATOM 767 C CA . ILE A 1 96 ? -13.385 -1.650 -4.994 1.00 85.38 96 ILE A CA 1
ATOM 768 C C . ILE A 1 96 ? -13.111 -2.875 -5.874 1.00 85.38 96 ILE A C 1
ATOM 770 O O . ILE A 1 96 ? -13.337 -2.799 -7.081 1.00 85.38 96 ILE A O 1
ATOM 774 N N . GLU A 1 97 ? -12.676 -3.997 -5.290 1.00 83.75 97 GLU A N 1
ATOM 775 C CA . GLU A 1 97 ? -12.437 -5.256 -6.016 1.00 83.75 97 GLU A CA 1
ATOM 776 C C . GLU A 1 97 ? -13.689 -5.722 -6.771 1.00 83.75 97 GLU A C 1
ATOM 778 O O . GLU A 1 97 ? -13.621 -5.995 -7.971 1.00 83.75 97 GLU A O 1
ATOM 783 N N . THR A 1 98 ? -14.841 -5.762 -6.097 1.00 84.50 98 THR A N 1
ATOM 784 C CA . THR A 1 98 ? -16.109 -6.216 -6.685 1.00 84.50 98 THR A CA 1
ATOM 785 C C . THR A 1 98 ? -16.552 -5.308 -7.830 1.00 84.50 98 THR A C 1
ATOM 787 O O . THR A 1 98 ? -16.814 -5.792 -8.930 1.00 84.50 98 THR A O 1
ATOM 790 N N . ARG A 1 99 ? -16.543 -3.982 -7.638 1.00 85.81 99 ARG A N 1
ATOM 791 C CA . ARG A 1 99 ? -16.924 -3.024 -8.695 1.00 85.81 99 ARG A CA 1
ATOM 792 C C . ARG A 1 99 ? -15.961 -3.042 -9.882 1.00 85.81 99 ARG A C 1
ATOM 794 O O . ARG A 1 99 ? -16.385 -2.899 -11.031 1.00 85.81 99 ARG A O 1
ATOM 801 N N . MET A 1 100 ? -14.662 -3.222 -9.632 1.00 84.38 100 MET A N 1
ATOM 802 C CA . MET A 1 100 ? -13.686 -3.396 -10.707 1.00 84.38 100 MET A CA 1
ATOM 803 C C . MET A 1 100 ? -13.944 -4.700 -11.466 1.00 84.38 100 MET A C 1
ATOM 805 O O . MET A 1 100 ? -13.943 -4.686 -12.695 1.00 84.38 100 MET A O 1
ATOM 809 N N . ALA A 1 101 ? -14.219 -5.806 -10.770 1.00 86.12 101 ALA A N 1
ATOM 810 C CA . ALA A 1 101 ? -14.561 -7.076 -11.403 1.00 86.12 101 ALA A CA 1
ATOM 811 C C . ALA A 1 101 ? -15.820 -6.957 -12.276 1.00 86.12 101 ALA A C 1
ATOM 813 O O . ALA A 1 101 ? -15.813 -7.443 -13.404 1.00 86.12 101 ALA A O 1
ATOM 814 N N . GLU A 1 102 ? -16.858 -6.260 -11.814 1.00 87.38 102 GLU A N 1
ATOM 815 C CA . GLU A 1 102 ? -18.069 -5.994 -12.601 1.00 87.38 102 GLU A CA 1
ATOM 816 C C . GLU A 1 102 ? -17.767 -5.189 -13.872 1.00 87.38 102 GLU A C 1
ATOM 818 O O . GLU A 1 102 ? -18.157 -5.596 -14.967 1.00 87.38 102 GLU A O 1
ATOM 823 N N . ARG A 1 103 ? -17.004 -4.090 -13.767 1.00 86.00 103 ARG A N 1
ATOM 824 C CA . ARG A 1 103 ? -16.626 -3.275 -14.939 1.00 86.00 103 ARG A CA 1
ATOM 825 C C . ARG A 1 103 ? -15.733 -4.007 -15.936 1.00 86.00 103 ARG A C 1
ATOM 827 O O . ARG A 1 103 ? -15.834 -3.754 -17.134 1.00 86.00 103 ARG A O 1
ATOM 834 N N . LEU A 1 104 ? -14.842 -4.873 -15.457 1.00 85.38 104 LEU A N 1
ATOM 835 C CA . LEU A 1 104 ? -13.926 -5.649 -16.295 1.00 85.38 104 LEU A CA 1
ATOM 836 C C . LEU A 1 104 ? -14.552 -6.938 -16.852 1.00 85.38 104 LEU A C 1
ATOM 838 O O . LEU A 1 104 ? -13.877 -7.664 -17.584 1.00 85.38 104 LEU A O 1
ATOM 842 N N . GLY A 1 105 ? -15.823 -7.228 -16.553 1.00 83.94 105 GLY A N 1
ATOM 843 C CA . GLY A 1 105 ? -16.526 -8.407 -17.071 1.00 83.94 105 GLY A CA 1
ATOM 844 C C . GLY A 1 105 ? -16.185 -9.711 -16.343 1.00 83.94 105 GLY A C 1
ATOM 845 O O . GLY A 1 105 ? -16.350 -10.794 -16.901 1.00 83.94 105 GLY A O 1
ATOM 846 N N . GLY A 1 106 ? -15.686 -9.622 -15.109 1.00 89.19 106 GLY A N 1
ATOM 847 C CA . GLY A 1 106 ? -15.545 -10.744 -14.188 1.00 89.19 106 GLY A CA 1
ATOM 848 C C . GLY A 1 106 ? -14.268 -10.718 -13.337 1.00 89.19 106 GLY A C 1
ATOM 849 O O . GLY A 1 106 ? -13.293 -10.027 -13.655 1.00 89.19 106 GLY A O 1
ATOM 850 N N . PRO A 1 107 ? -14.214 -11.552 -12.280 1.00 83.94 107 PRO A N 1
ATOM 851 C CA . PRO A 1 107 ? -13.071 -11.623 -11.364 1.00 83.94 107 PRO A CA 1
ATOM 852 C C . PRO A 1 107 ? -11.796 -12.148 -12.041 1.00 83.94 107 PRO A C 1
ATOM 854 O O . PRO A 1 107 ? -10.683 -11.830 -11.626 1.00 83.94 107 PRO A O 1
ATOM 857 N N . ARG A 1 108 ? -11.937 -12.937 -13.115 1.00 84.31 108 ARG A N 1
ATOM 858 C CA . ARG A 1 108 ? -10.797 -13.447 -13.887 1.00 84.31 108 ARG A CA 1
ATOM 859 C C . ARG A 1 108 ? -10.070 -12.326 -14.632 1.00 84.31 108 ARG A C 1
ATOM 861 O O . ARG A 1 108 ? -8.844 -12.321 -14.640 1.00 84.31 108 ARG A O 1
ATOM 868 N N . ASN A 1 109 ? -10.804 -11.379 -15.216 1.00 85.56 109 ASN A N 1
ATOM 869 C CA . ASN A 1 109 ? -10.217 -10.277 -15.980 1.00 85.56 109 ASN A CA 1
ATOM 870 C C . ASN A 1 109 ? -9.511 -9.277 -15.064 1.00 85.56 109 ASN A C 1
ATOM 872 O O . ASN A 1 109 ? -8.417 -8.826 -15.396 1.00 85.56 109 ASN A O 1
ATOM 876 N N . LEU A 1 110 ? -10.080 -9.009 -13.883 1.00 86.06 110 LEU A N 1
ATOM 877 C CA . LEU A 1 110 ? -9.410 -8.228 -12.843 1.00 86.06 110 LEU A CA 1
ATOM 878 C C . LEU A 1 110 ? -8.066 -8.861 -12.461 1.00 86.06 110 LEU A C 1
ATOM 880 O O . LEU A 1 110 ? -7.037 -8.195 -12.500 1.00 86.06 110 LEU A O 1
ATOM 884 N N . ARG A 1 111 ? -8.056 -10.171 -12.200 1.00 84.69 111 ARG A N 1
ATOM 885 C CA . ARG A 1 111 ? -6.834 -10.894 -11.834 1.00 84.69 111 ARG A CA 1
ATOM 886 C C . ARG A 1 111 ? -5.787 -10.899 -12.955 1.00 84.69 111 ARG A C 1
ATOM 888 O O . ARG A 1 111 ? -4.598 -10.758 -12.688 1.00 84.69 111 ARG A O 1
ATOM 895 N N . VAL A 1 112 ? -6.208 -11.045 -14.215 1.00 88.00 112 VAL A N 1
ATOM 896 C CA . VAL A 1 112 ? -5.306 -10.940 -15.379 1.00 88.00 112 VAL A CA 1
ATOM 897 C C . VAL A 1 112 ? -4.713 -9.536 -15.487 1.00 88.00 112 VAL A C 1
ATOM 899 O O . VAL A 1 112 ? -3.519 -9.411 -15.743 1.00 88.00 112 VAL A O 1
ATOM 902 N N . LEU A 1 113 ? -5.512 -8.492 -15.257 1.00 88.12 113 LEU A N 1
ATOM 903 C CA . LEU A 1 113 ? -5.036 -7.111 -15.234 1.00 88.12 113 LEU A CA 1
ATOM 904 C C . LEU A 1 113 ? -4.017 -6.897 -14.106 1.00 88.12 113 LEU A C 1
ATOM 906 O O . LEU A 1 113 ? -2.947 -6.351 -14.358 1.00 88.12 113 LEU A O 1
ATOM 910 N N . GLU A 1 114 ? -4.293 -7.379 -12.894 1.00 86.75 114 GLU A N 1
ATOM 911 C CA . GLU A 1 114 ? -3.379 -7.273 -11.749 1.00 86.75 114 GLU A CA 1
ATOM 912 C C . GLU A 1 114 ? -2.044 -7.985 -11.997 1.00 86.75 114 GLU A C 1
ATOM 914 O O . GLU A 1 114 ? -0.983 -7.387 -11.800 1.00 86.75 114 GLU A O 1
ATOM 919 N N . TYR A 1 115 ? -2.077 -9.225 -12.496 1.00 86.75 115 TYR A N 1
ATOM 920 C CA . TYR A 1 115 ? -0.860 -9.950 -12.874 1.00 86.75 115 TYR A CA 1
ATOM 921 C C . TYR A 1 115 ? -0.130 -9.290 -14.043 1.00 86.75 115 TYR A C 1
ATOM 923 O O . TYR A 1 115 ? 1.098 -9.224 -14.034 1.00 86.75 115 TYR A O 1
ATOM 931 N N . GLY A 1 116 ? -0.864 -8.778 -15.033 1.00 89.44 116 GLY A N 1
ATOM 932 C CA . GLY A 1 116 ? -0.292 -8.050 -16.162 1.00 89.44 116 GLY A CA 1
ATOM 933 C C . GLY A 1 116 ? 0.457 -6.799 -15.708 1.00 89.44 116 GLY A C 1
ATOM 934 O O . GLY A 1 116 ? 1.561 -6.537 -16.174 1.00 89.44 116 GLY A O 1
ATOM 935 N N . ILE A 1 117 ? -0.097 -6.069 -14.741 1.00 87.94 117 ILE A N 1
ATOM 936 C CA . ILE A 1 117 ? 0.521 -4.876 -14.153 1.00 87.94 117 ILE A CA 1
ATOM 937 C C . ILE A 1 117 ? 1.749 -5.235 -13.327 1.00 87.94 117 ILE A C 1
ATOM 939 O O . ILE A 1 117 ? 2.779 -4.581 -13.473 1.00 87.94 117 ILE A O 1
ATOM 943 N N . LEU A 1 118 ? 1.680 -6.288 -12.509 1.00 86.56 118 LEU A N 1
ATOM 944 C CA . LEU A 1 118 ? 2.840 -6.786 -11.770 1.00 86.56 118 LEU A CA 1
ATOM 945 C C . LEU A 1 118 ? 3.977 -7.179 -12.724 1.00 86.56 118 LEU A C 1
ATOM 947 O O . LEU A 1 118 ? 5.120 -6.761 -12.535 1.00 86.56 118 LEU A O 1
ATOM 951 N N . PHE A 1 119 ? 3.657 -7.933 -13.777 1.00 88.31 119 PHE A N 1
ATOM 952 C CA . PHE A 1 119 ? 4.616 -8.306 -14.812 1.00 88.31 119 PHE A CA 1
ATOM 953 C C . PHE A 1 119 ? 5.220 -7.070 -15.489 1.00 88.31 119 PHE A C 1
ATOM 955 O O . PHE A 1 119 ? 6.436 -7.001 -15.658 1.00 88.31 119 PHE A O 1
ATOM 962 N N . LEU A 1 120 ? 4.399 -6.067 -15.812 1.00 88.38 120 LEU A N 1
ATOM 963 C CA . LEU A 1 120 ? 4.851 -4.823 -16.432 1.00 88.38 120 LEU A CA 1
ATOM 964 C C . LEU A 1 120 ? 5.800 -4.034 -15.523 1.00 88.38 120 LEU A C 1
ATOM 966 O O . LEU A 1 120 ? 6.804 -3.516 -16.003 1.00 88.38 120 LEU A O 1
ATOM 970 N N . ILE A 1 121 ? 5.517 -3.973 -14.217 1.00 86.00 121 ILE A N 1
ATOM 971 C CA . ILE A 1 121 ? 6.392 -3.336 -13.221 1.00 86.00 121 ILE A CA 1
ATOM 972 C C . ILE A 1 121 ? 7.756 -4.029 -13.197 1.00 86.00 121 ILE A C 1
ATOM 974 O O . ILE A 1 121 ? 8.780 -3.356 -13.290 1.00 86.00 121 ILE A O 1
ATOM 978 N N . VAL A 1 122 ? 7.781 -5.363 -13.113 1.00 86.19 122 VAL A N 1
ATOM 979 C CA . VAL A 1 122 ? 9.031 -6.140 -13.085 1.00 86.19 122 VAL A CA 1
ATOM 980 C C . VAL A 1 122 ? 9.803 -5.992 -14.399 1.00 86.19 122 VAL A C 1
ATOM 982 O O . VAL A 1 122 ? 11.013 -5.760 -14.377 1.00 86.19 122 VAL A O 1
ATOM 985 N N . ALA A 1 123 ? 9.116 -6.063 -15.541 1.00 87.31 123 ALA A N 1
ATOM 986 C CA . ALA A 1 123 ? 9.718 -5.891 -16.860 1.00 87.31 123 ALA A CA 1
ATOM 987 C C . ALA A 1 123 ? 10.321 -4.487 -17.037 1.00 87.31 123 ALA A C 1
ATOM 989 O O . ALA A 1 123 ? 11.455 -4.361 -17.500 1.00 87.31 123 ALA A O 1
ATOM 990 N N . LEU A 1 124 ? 9.606 -3.437 -16.620 1.00 85.38 124 LEU A N 1
ATOM 991 C CA . LEU A 1 124 ? 10.107 -2.061 -16.645 1.00 85.38 124 LEU A CA 1
ATOM 992 C C . LEU A 1 124 ? 11.281 -1.849 -15.697 1.00 85.38 124 LEU A C 1
ATOM 994 O O . LEU A 1 124 ? 12.242 -1.184 -16.072 1.00 85.38 124 LEU A O 1
ATOM 998 N N . LEU A 1 125 ? 11.228 -2.407 -14.486 1.00 85.12 125 LEU A N 1
ATOM 999 C CA . LEU A 1 125 ? 12.335 -2.329 -13.537 1.00 85.12 125 LEU A CA 1
ATOM 1000 C C . LEU A 1 125 ? 13.592 -2.972 -14.138 1.00 85.12 125 LEU A C 1
ATOM 1002 O O . LEU A 1 125 ? 14.663 -2.370 -14.107 1.00 85.12 125 LEU A O 1
ATOM 1006 N N . GLY A 1 126 ? 13.447 -4.148 -14.757 1.00 85.12 126 GLY A N 1
ATOM 1007 C CA . GLY A 1 126 ? 14.522 -4.818 -15.487 1.00 85.12 126 GLY A CA 1
ATOM 1008 C C . GLY A 1 126 ? 15.058 -3.978 -16.647 1.00 85.12 126 GLY A C 1
ATOM 1009 O O . GLY A 1 126 ? 16.271 -3.826 -16.780 1.00 85.12 126 GLY A O 1
ATOM 1010 N N . LEU A 1 127 ? 14.174 -3.366 -17.440 1.00 82.00 127 LEU A N 1
ATOM 1011 C CA . LEU A 1 127 ? 14.560 -2.484 -18.544 1.00 82.00 127 LEU A CA 1
ATOM 1012 C C . LEU A 1 127 ? 15.295 -1.228 -18.053 1.00 82.00 127 LEU A C 1
ATOM 1014 O O . LEU A 1 127 ? 16.247 -0.784 -18.689 1.00 82.00 127 LEU A O 1
ATOM 1018 N N . LEU A 1 128 ? 14.890 -0.669 -16.913 1.00 78.69 128 LEU A N 1
ATOM 1019 C CA . LEU A 1 128 ? 15.499 0.530 -16.345 1.00 78.69 128 LEU A CA 1
ATOM 1020 C C . LEU A 1 128 ? 16.856 0.221 -15.693 1.00 78.69 128 LEU A C 1
ATOM 1022 O O . LEU A 1 128 ? 17.799 0.993 -15.855 1.00 78.69 128 LEU A O 1
ATOM 1026 N N . ILE A 1 129 ? 16.998 -0.935 -15.037 1.00 81.06 129 ILE A N 1
ATOM 1027 C CA . ILE A 1 129 ? 18.296 -1.455 -14.575 1.00 81.06 129 ILE A CA 1
ATOM 1028 C C . ILE A 1 129 ? 19.216 -1.728 -15.771 1.00 81.06 129 ILE A C 1
ATOM 1030 O O . ILE A 1 129 ? 20.399 -1.380 -15.732 1.00 81.06 129 ILE A O 1
ATOM 1034 N N . TYR A 1 130 ? 18.682 -2.301 -16.852 1.00 81.44 130 TYR A N 1
ATOM 1035 C CA . TYR A 1 130 ? 19.429 -2.505 -18.089 1.00 81.44 130 TYR A CA 1
ATOM 1036 C C . TYR A 1 130 ? 19.892 -1.171 -18.680 1.00 81.44 130 TYR A C 1
ATOM 1038 O O . TYR A 1 130 ? 21.067 -1.035 -18.988 1.00 81.44 130 TYR A O 1
ATOM 1046 N N . ASP A 1 131 ? 19.032 -0.151 -18.758 1.00 77.56 131 ASP A N 1
ATOM 1047 C CA . ASP A 1 131 ? 19.422 1.176 -19.257 1.00 77.56 131 ASP A CA 1
ATOM 1048 C C . ASP A 1 131 ? 20.544 1.821 -18.423 1.00 77.56 131 ASP A C 1
ATOM 1050 O O . ASP A 1 131 ? 21.401 2.510 -18.978 1.00 77.56 131 ASP A O 1
ATOM 1054 N N . MET A 1 132 ? 20.570 1.565 -17.109 1.00 70.38 132 MET A N 1
ATOM 1055 C CA . MET A 1 132 ? 21.601 2.072 -16.194 1.00 70.38 132 MET A CA 1
ATOM 1056 C C . MET A 1 132 ? 22.927 1.303 -16.239 1.00 70.38 132 MET A C 1
ATOM 1058 O O . MET A 1 132 ? 23.967 1.898 -15.959 1.00 70.38 132 MET A O 1
ATOM 1062 N N . THR A 1 133 ? 22.902 0.004 -16.540 1.00 74.94 133 THR A N 1
ATOM 1063 C CA . THR A 1 133 ? 24.096 -0.865 -16.546 1.00 74.94 133 THR A CA 1
ATOM 1064 C C . THR A 1 133 ? 24.677 -1.072 -17.942 1.00 74.94 133 THR A C 1
ATOM 1066 O O . THR A 1 133 ? 25.884 -1.271 -18.079 1.00 74.94 133 THR A O 1
ATOM 1069 N N . ALA A 1 134 ? 23.851 -0.997 -18.987 1.00 68.19 134 ALA A N 1
ATOM 1070 C CA . ALA A 1 134 ? 24.304 -1.039 -20.364 1.00 68.19 134 ALA A CA 1
ATOM 1071 C C . ALA A 1 134 ? 25.166 0.201 -20.634 1.00 68.19 134 ALA A C 1
ATOM 1073 O O . ALA A 1 134 ? 24.718 1.337 -20.478 1.00 68.19 134 ALA A O 1
ATOM 1074 N N . GLY A 1 135 ? 26.420 -0.029 -21.019 1.00 65.00 135 GLY A N 1
ATOM 1075 C CA . GLY A 1 135 ? 27.378 1.016 -21.370 1.00 65.00 135 GLY A CA 1
ATOM 1076 C C . GLY A 1 135 ? 26.956 1.861 -22.590 1.00 65.00 135 GLY A C 1
ATOM 1077 O O . GLY A 1 135 ? 25.777 1.902 -22.959 1.00 65.00 135 GLY A O 1
ATOM 1078 N N . PRO A 1 136 ? 27.906 2.572 -23.221 1.00 63.41 136 PRO A N 1
ATOM 1079 C CA . PRO A 1 136 ? 27.595 3.530 -24.280 1.00 63.41 136 PRO A CA 1
ATOM 1080 C C . PRO A 1 136 ? 26.883 2.876 -25.485 1.00 63.41 136 PRO A C 1
ATOM 1082 O O . PRO A 1 136 ? 27.064 1.692 -25.779 1.00 63.41 136 PRO A O 1
ATOM 1085 N N . ASP A 1 137 ? 26.023 3.660 -26.146 1.00 61.56 137 ASP A N 1
ATOM 1086 C CA . ASP A 1 137 ? 24.959 3.220 -27.073 1.00 61.56 137 ASP A CA 1
ATOM 1087 C C . ASP A 1 137 ? 25.427 2.369 -28.268 1.00 61.56 137 ASP A C 1
ATOM 1089 O O . ASP A 1 137 ? 24.640 1.659 -28.889 1.00 61.56 137 ASP A O 1
ATOM 1093 N N . ASN A 1 138 ? 26.718 2.402 -28.568 1.00 59.78 138 ASN A N 1
ATOM 1094 C CA . ASN A 1 138 ? 27.388 1.700 -29.657 1.00 59.78 138 ASN A CA 1
ATOM 1095 C C . ASN A 1 138 ? 27.456 0.165 -29.502 1.00 59.78 138 ASN A C 1
ATOM 1097 O O . ASN A 1 138 ? 27.771 -0.506 -30.480 1.00 59.78 138 ASN A O 1
ATOM 1101 N N . LEU A 1 139 ? 27.130 -0.400 -28.331 1.00 58.53 139 LEU A N 1
ATOM 1102 C CA . LEU A 1 139 ? 26.958 -1.855 -28.137 1.00 58.53 139 LEU A CA 1
ATOM 1103 C C . LEU A 1 139 ? 25.490 -2.296 -27.969 1.00 58.53 139 LEU A C 1
ATOM 1105 O O . LEU A 1 139 ? 25.226 -3.478 -27.741 1.00 58.53 139 LEU A O 1
ATOM 1109 N N . ARG A 1 140 ? 24.521 -1.375 -28.049 1.00 63.69 140 ARG A N 1
ATOM 1110 C CA . ARG A 1 140 ? 23.104 -1.696 -27.820 1.00 63.69 140 ARG A CA 1
ATOM 1111 C C . ARG A 1 140 ? 22.450 -2.247 -29.090 1.00 63.69 140 ARG A C 1
ATOM 1113 O O . ARG A 1 140 ? 22.768 -1.851 -30.208 1.00 63.69 140 ARG A O 1
ATOM 1120 N N . VAL A 1 141 ? 21.495 -3.160 -28.911 1.00 64.62 141 VAL A N 1
ATOM 1121 C CA . VAL A 1 141 ? 20.688 -3.721 -30.007 1.00 64.62 141 VAL A CA 1
ATOM 1122 C C . VAL A 1 141 ? 19.926 -2.587 -30.706 1.00 64.62 141 VAL A C 1
ATOM 1124 O O . VAL A 1 141 ? 19.323 -1.752 -30.036 1.00 64.62 141 VAL A O 1
ATOM 1127 N N . SER A 1 142 ? 19.904 -2.574 -32.045 1.00 59.41 142 SER A N 1
ATOM 1128 C CA . SER A 1 142 ? 19.336 -1.486 -32.871 1.00 59.41 142 SER A CA 1
ATOM 1129 C C . SER A 1 142 ? 17.878 -1.108 -32.554 1.00 59.41 142 SER A C 1
ATOM 1131 O O . SER A 1 142 ? 17.446 -0.019 -32.921 1.00 59.41 142 SER A O 1
ATOM 1133 N N . TRP A 1 143 ? 17.105 -1.983 -31.907 1.00 64.75 143 TRP A N 1
ATOM 1134 C CA . TRP A 1 143 ? 15.716 -1.716 -31.517 1.00 64.75 143 TRP A CA 1
ATOM 1135 C C . TRP A 1 143 ? 15.580 -1.092 -30.110 1.00 64.75 143 TRP A C 1
ATOM 1137 O O . TRP A 1 143 ? 14.574 -0.445 -29.814 1.00 64.75 143 TRP A O 1
ATOM 1147 N N . LEU A 1 144 ? 16.612 -1.206 -29.264 1.00 66.56 144 LEU A N 1
ATOM 1148 C CA . LEU A 1 144 ? 16.648 -0.744 -27.868 1.00 66.56 144 LEU A CA 1
ATOM 1149 C C . LEU A 1 144 ? 17.388 0.598 -27.702 1.00 66.56 144 LEU A C 1
ATOM 1151 O O . LEU A 1 144 ? 18.128 0.827 -26.747 1.00 66.56 144 LEU A O 1
ATOM 1155 N N . THR A 1 145 ? 17.195 1.512 -28.650 1.00 68.25 145 THR A N 1
ATOM 1156 C CA . THR A 1 145 ? 17.685 2.891 -28.528 1.00 68.25 145 THR A CA 1
ATOM 1157 C C . THR A 1 145 ? 16.973 3.609 -27.374 1.00 68.25 145 THR A C 1
ATOM 1159 O O . THR A 1 145 ? 15.801 3.337 -27.098 1.00 68.25 145 THR A O 1
ATOM 1162 N N . SER A 1 146 ? 17.618 4.595 -26.738 1.00 67.50 146 SER A N 1
ATOM 1163 C CA . SER A 1 146 ? 17.047 5.362 -25.611 1.00 67.50 146 SER A CA 1
ATOM 1164 C C . SER A 1 146 ? 15.673 5.978 -25.920 1.00 67.50 146 SER A C 1
ATOM 1166 O O . SER A 1 146 ? 14.844 6.152 -25.030 1.00 67.50 146 SER A O 1
ATOM 1168 N N . ARG A 1 147 ? 15.396 6.277 -27.198 1.00 70.12 147 ARG A N 1
ATOM 1169 C CA . ARG A 1 147 ? 14.095 6.779 -27.659 1.00 70.12 147 ARG A CA 1
ATOM 1170 C C . ARG A 1 147 ? 12.995 5.714 -27.597 1.00 70.12 147 ARG A C 1
ATOM 1172 O O . ARG A 1 147 ? 11.893 6.030 -27.164 1.00 70.12 147 ARG A O 1
ATOM 1179 N N . SER A 1 148 ? 13.287 4.472 -27.984 1.00 76.56 148 SER A N 1
ATOM 1180 C CA . SER A 1 148 ? 12.344 3.348 -27.893 1.00 76.56 148 SER A CA 1
ATOM 1181 C C . SER A 1 148 ? 12.028 3.014 -26.437 1.00 76.56 148 SER A C 1
ATOM 1183 O O . SER A 1 148 ? 10.863 2.843 -26.096 1.00 76.56 148 SER A O 1
ATOM 1185 N N . ILE A 1 149 ? 13.046 3.011 -25.567 1.00 76.75 149 ILE A N 1
ATOM 1186 C CA . ILE A 1 149 ? 12.878 2.787 -24.121 1.00 76.75 149 ILE A CA 1
ATOM 1187 C C . ILE A 1 149 ? 11.941 3.841 -23.523 1.00 76.75 149 ILE A C 1
ATOM 1189 O O . ILE A 1 149 ? 11.019 3.489 -22.795 1.00 76.75 149 ILE A O 1
ATOM 1193 N N . PHE A 1 150 ? 12.108 5.116 -23.889 1.00 76.69 150 PHE A N 1
ATOM 1194 C CA . PHE A 1 150 ? 11.210 6.185 -23.444 1.00 76.69 150 PHE A CA 1
ATOM 1195 C C . PHE A 1 150 ? 9.760 5.991 -23.917 1.00 76.69 150 PHE A C 1
ATOM 1197 O O . PHE A 1 150 ? 8.833 6.221 -23.147 1.00 76.69 150 PHE A O 1
ATOM 1204 N N . PHE A 1 151 ? 9.540 5.557 -25.163 1.00 81.50 151 PHE A N 1
ATOM 1205 C CA . PHE A 1 151 ? 8.186 5.281 -25.660 1.00 81.50 151 PHE A CA 1
ATOM 1206 C C . PHE A 1 151 ? 7.533 4.089 -24.957 1.00 81.50 151 PHE A C 1
ATOM 1208 O O . PHE A 1 151 ? 6.359 4.172 -24.599 1.00 81.50 151 PHE A O 1
ATOM 1215 N N . ILE A 1 152 ? 8.284 3.005 -24.740 1.00 83.19 152 ILE A N 1
ATOM 1216 C CA . ILE A 1 152 ? 7.813 1.830 -23.993 1.00 83.19 152 ILE A CA 1
ATOM 1217 C C . ILE A 1 152 ? 7.436 2.250 -22.573 1.00 83.19 152 ILE A C 1
ATOM 1219 O O . ILE A 1 152 ? 6.354 1.922 -22.096 1.00 83.19 152 ILE A O 1
ATOM 1223 N N . ASP A 1 153 ? 8.295 3.029 -21.927 1.00 81.88 153 ASP A N 1
ATOM 1224 C CA . ASP A 1 153 ? 8.072 3.541 -20.585 1.00 81.88 153 ASP A CA 1
ATOM 1225 C C . ASP A 1 153 ? 6.828 4.440 -20.498 1.00 81.88 153 ASP A C 1
ATOM 1227 O O . ASP A 1 153 ? 5.961 4.221 -19.654 1.00 81.88 153 ASP A O 1
ATOM 1231 N N . ALA A 1 154 ? 6.669 5.386 -21.430 1.00 82.81 154 ALA A N 1
ATOM 1232 C CA . ALA A 1 154 ? 5.489 6.245 -21.508 1.00 82.81 154 ALA A CA 1
ATOM 1233 C C . ALA A 1 154 ? 4.195 5.443 -21.735 1.00 82.81 154 ALA A C 1
ATOM 1235 O O . ALA A 1 154 ? 3.168 5.735 -21.119 1.00 82.81 154 ALA A O 1
ATOM 1236 N N . PHE A 1 155 ? 4.245 4.410 -22.580 1.00 86.81 155 PHE A N 1
ATOM 1237 C CA . PHE A 1 155 ? 3.119 3.505 -22.805 1.00 86.81 155 PHE A CA 1
ATOM 1238 C C . PHE A 1 155 ? 2.757 2.723 -21.535 1.00 86.81 155 PHE A C 1
ATOM 1240 O O . PHE A 1 155 ? 1.586 2.642 -21.166 1.00 86.81 155 PHE A O 1
ATOM 1247 N N . CYS A 1 156 ? 3.752 2.211 -20.813 1.00 85.81 156 CYS A N 1
ATOM 1248 C CA . CYS A 1 156 ? 3.524 1.502 -19.558 1.00 85.81 156 CYS A CA 1
ATOM 1249 C C . CYS A 1 156 ? 2.964 2.424 -18.465 1.00 85.81 156 CYS A C 1
ATOM 1251 O O . CYS A 1 156 ? 2.014 2.056 -17.774 1.00 85.81 156 CYS A O 1
ATOM 1253 N N . CYS A 1 157 ? 3.479 3.652 -18.351 1.00 83.31 157 CYS A N 1
ATOM 1254 C CA . CYS A 1 157 ? 2.916 4.678 -17.473 1.00 83.31 157 CYS A CA 1
ATOM 1255 C C . CYS A 1 157 ? 1.447 4.980 -17.811 1.00 83.31 157 CYS A C 1
ATOM 1257 O O . CYS A 1 157 ? 0.637 5.137 -16.897 1.00 83.31 157 CYS A O 1
ATOM 1259 N N . ALA A 1 158 ? 1.070 5.002 -19.095 1.00 86.00 158 ALA A N 1
ATOM 1260 C CA . ALA A 1 158 ? -0.323 5.175 -19.507 1.00 86.00 158 ALA A CA 1
ATOM 1261 C C . ALA A 1 158 ? -1.220 3.998 -19.072 1.00 86.00 158 ALA A C 1
ATOM 1263 O O . ALA A 1 158 ? -2.361 4.215 -18.652 1.00 86.00 158 ALA A O 1
ATOM 1264 N N . ILE A 1 159 ? -0.705 2.764 -19.101 1.00 88.94 159 ILE A N 1
ATOM 1265 C CA . ILE A 1 159 ? -1.409 1.586 -18.568 1.00 88.94 159 ILE A CA 1
ATOM 1266 C C . ILE A 1 159 ? -1.622 1.726 -17.053 1.00 88.94 159 ILE A C 1
ATOM 1268 O O . ILE A 1 159 ? -2.746 1.549 -16.583 1.00 88.94 159 ILE A O 1
ATOM 1272 N N . PHE A 1 160 ? -0.594 2.111 -16.288 1.00 86.50 160 PHE A N 1
ATOM 1273 C CA . PHE A 1 160 ? -0.729 2.317 -14.837 1.00 86.50 160 PHE A CA 1
ATOM 1274 C C . PHE A 1 160 ? -1.678 3.468 -14.488 1.00 86.50 160 PHE A C 1
ATOM 1276 O O . PHE A 1 160 ? -2.472 3.347 -13.555 1.00 86.50 160 PHE A O 1
ATOM 1283 N N . MET A 1 161 ? -1.656 4.559 -15.260 1.00 85.12 161 MET A N 1
ATOM 1284 C CA . MET A 1 161 ? -2.646 5.635 -15.135 1.00 85.12 161 MET A CA 1
ATOM 1285 C C . MET A 1 161 ? -4.066 5.122 -15.358 1.00 85.12 161 MET A C 1
ATOM 1287 O O . MET A 1 161 ? -4.978 5.517 -14.636 1.00 85.12 161 MET A O 1
ATOM 1291 N N . SER A 1 162 ? -4.255 4.244 -16.343 1.00 88.12 162 SER A N 1
ATOM 1292 C CA . SER A 1 162 ? -5.565 3.675 -16.660 1.00 88.12 162 SER A CA 1
ATOM 1293 C C . SER A 1 162 ? -6.068 2.768 -15.536 1.00 88.12 162 SER A C 1
ATOM 1295 O O . SER A 1 162 ? -7.222 2.892 -15.137 1.00 88.12 162 SER A O 1
ATOM 1297 N N . GLU A 1 163 ? -5.212 1.920 -14.956 1.00 87.56 163 GLU A N 1
ATOM 1298 C CA . GLU A 1 163 ? -5.548 1.133 -13.757 1.00 87.56 163 GLU A CA 1
ATOM 1299 C C . GLU A 1 163 ? -5.956 2.038 -12.591 1.00 87.56 163 GLU A C 1
ATOM 1301 O O . GLU A 1 163 ? -7.012 1.838 -11.987 1.00 87.56 163 GLU A O 1
ATOM 1306 N N . PHE A 1 164 ? -5.137 3.044 -12.281 1.00 86.00 164 PHE A N 1
ATOM 1307 C CA . PHE A 1 164 ? -5.413 3.963 -11.182 1.00 86.00 164 PHE A CA 1
ATOM 1308 C C . PHE A 1 164 ? -6.721 4.730 -11.411 1.00 86.00 164 PHE A C 1
ATOM 1310 O O . PHE A 1 164 ? -7.529 4.860 -10.493 1.00 86.00 164 PHE A O 1
ATOM 1317 N N . ALA A 1 165 ? -6.976 5.185 -12.641 1.00 86.19 165 ALA A N 1
ATOM 1318 C CA . ALA A 1 165 ? -8.219 5.852 -13.012 1.00 86.19 165 ALA A CA 1
ATOM 1319 C C . ALA A 1 165 ? -9.433 4.919 -12.887 1.00 86.19 165 ALA A C 1
ATOM 1321 O O . ALA A 1 165 ? -10.465 5.333 -12.356 1.00 86.19 165 ALA A O 1
ATOM 1322 N N . LEU A 1 166 ? -9.312 3.655 -13.309 1.00 86.56 166 LEU A N 1
ATOM 1323 C CA . LEU A 1 166 ? -10.359 2.647 -13.133 1.00 86.56 166 LEU A CA 1
ATOM 1324 C C . LEU A 1 166 ? -10.660 2.430 -11.648 1.00 86.56 166 LEU A C 1
ATOM 1326 O O . LEU A 1 166 ? -11.822 2.528 -11.247 1.00 86.56 166 LEU A O 1
ATOM 1330 N N . ARG A 1 167 ? -9.627 2.237 -10.824 1.00 84.62 167 ARG A N 1
ATOM 1331 C CA . ARG A 1 167 ? -9.754 2.069 -9.371 1.00 84.62 167 ARG A CA 1
ATOM 1332 C C . ARG A 1 167 ? -10.388 3.293 -8.705 1.00 84.62 167 ARG A C 1
ATOM 1334 O O . ARG A 1 167 ? -11.321 3.151 -7.919 1.00 84.62 167 ARG A O 1
ATOM 1341 N N . LEU A 1 168 ? -9.953 4.498 -9.078 1.00 84.81 168 LEU A N 1
ATOM 1342 C CA . LEU A 1 168 ? -10.509 5.758 -8.580 1.00 84.81 168 LEU A CA 1
ATOM 1343 C C . LEU A 1 168 ? -11.969 5.964 -9.012 1.00 84.81 168 LEU A C 1
ATOM 1345 O O . LEU A 1 168 ? -12.745 6.534 -8.252 1.00 84.81 168 LEU A O 1
ATOM 1349 N N . SER A 1 169 ? -12.346 5.508 -10.211 1.00 83.12 169 SER A N 1
ATOM 1350 C CA . SER A 1 169 ? -13.723 5.599 -10.714 1.00 83.12 169 SER A CA 1
ATOM 1351 C C . SER A 1 169 ? -14.684 4.610 -10.049 1.00 83.12 169 SER A C 1
ATOM 1353 O O . SER A 1 169 ? -15.883 4.872 -10.004 1.00 83.12 169 SER A O 1
ATOM 1355 N N . CYS A 1 170 ? -14.170 3.488 -9.536 1.00 82.56 170 CYS A N 1
ATOM 1356 C CA . CYS A 1 170 ? -14.964 2.469 -8.847 1.00 82.56 170 CYS A CA 1
ATOM 1357 C C . CYS A 1 170 ? -15.082 2.737 -7.338 1.00 82.56 170 CYS A C 1
ATOM 1359 O O . CYS A 1 170 ? -16.043 2.291 -6.709 1.00 82.56 170 CYS A O 1
ATOM 1361 N N . ALA A 1 171 ? -14.133 3.469 -6.753 1.00 80.31 171 ALA A N 1
ATOM 1362 C CA . ALA A 1 171 ? -14.136 3.782 -5.333 1.00 80.31 171 ALA A CA 1
ATOM 1363 C C . ALA A 1 171 ? -15.189 4.831 -4.960 1.00 80.31 171 ALA A C 1
ATOM 1365 O O . ALA A 1 171 ? -15.276 5.898 -5.565 1.00 80.31 171 ALA A O 1
ATOM 1366 N N . GLU A 1 172 ? -15.943 4.551 -3.899 1.00 73.75 172 GLU A N 1
ATOM 1367 C CA . GLU A 1 172 ? -16.921 5.487 -3.340 1.00 73.75 172 GLU A CA 1
ATOM 1368 C C . GLU A 1 172 ? -16.231 6.647 -2.607 1.00 73.75 172 GLU A C 1
ATOM 1370 O O . GLU A 1 172 ? -16.553 7.819 -2.803 1.00 73.75 1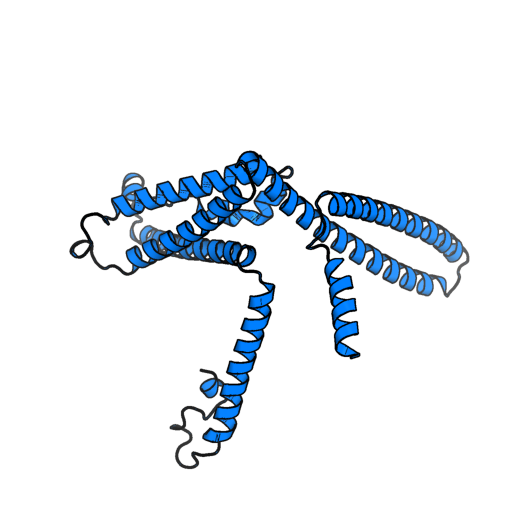72 GLU A O 1
ATOM 1375 N N .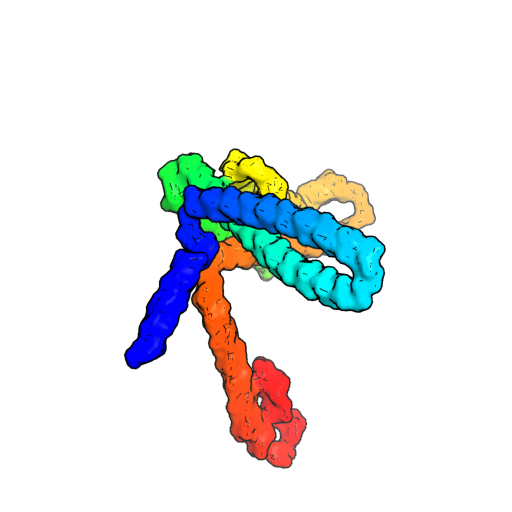 SER A 1 173 ? -15.183 6.335 -1.840 1.00 74.12 173 SER A N 1
ATOM 1376 C CA . SER A 1 173 ? -14.366 7.312 -1.126 1.00 74.12 173 SER A CA 1
ATOM 1377 C C . SER A 1 173 ? -13.035 7.568 -1.844 1.00 74.12 173 SER A C 1
ATOM 1379 O O . SER A 1 173 ? -12.053 6.840 -1.665 1.00 74.12 173 SER A O 1
ATOM 1381 N N . LYS A 1 174 ? -12.945 8.670 -2.598 1.00 76.56 174 LYS A N 1
ATOM 1382 C CA . LYS A 1 174 ? -11.699 9.087 -3.283 1.00 76.56 174 LYS A CA 1
ATOM 1383 C C . LYS A 1 174 ? -10.517 9.281 -2.321 1.00 76.56 174 LYS A C 1
ATOM 1385 O O . LYS A 1 174 ? -9.374 9.045 -2.700 1.00 76.56 174 LYS A O 1
ATOM 1390 N N . ARG A 1 175 ? -10.786 9.679 -1.069 1.00 74.62 175 ARG A N 1
ATOM 1391 C CA . ARG A 1 175 ? -9.762 9.863 -0.022 1.00 74.62 175 ARG A CA 1
ATOM 1392 C C . ARG A 1 175 ? -9.061 8.557 0.354 1.00 74.62 175 ARG A C 1
ATOM 1394 O O . ARG A 1 175 ? -7.848 8.569 0.530 1.00 74.62 175 ARG A O 1
ATOM 1401 N N . PHE A 1 176 ? -9.802 7.451 0.431 1.00 75.50 176 PHE A N 1
ATOM 1402 C CA . PHE A 1 176 ? -9.246 6.137 0.758 1.00 75.50 176 PHE A CA 1
ATOM 1403 C C . PHE A 1 176 ? -8.249 5.680 -0.314 1.00 75.50 176 PHE A C 1
ATOM 1405 O O . PHE A 1 176 ? -7.113 5.333 0.002 1.00 75.50 176 PHE A O 1
ATOM 1412 N N . VAL A 1 177 ? -8.628 5.807 -1.593 1.00 74.88 177 VAL A N 1
ATOM 1413 C CA . VAL A 1 177 ? -7.752 5.462 -2.726 1.00 74.88 177 VAL A CA 1
ATOM 1414 C C . VAL A 1 177 ? -6.486 6.305 -2.731 1.00 74.88 177 VAL A C 1
ATOM 1416 O O . VAL A 1 177 ? -5.404 5.769 -2.926 1.00 74.88 177 VAL A O 1
ATOM 1419 N N . TRP A 1 178 ? -6.585 7.610 -2.480 1.00 76.31 178 TRP A N 1
ATOM 1420 C CA . TRP A 1 178 ? -5.402 8.466 -2.408 1.00 76.31 178 TRP A CA 1
ATOM 1421 C C . TRP A 1 178 ? -4.500 8.128 -1.218 1.00 76.31 178 TRP A C 1
ATOM 1423 O O . TRP A 1 178 ? -3.289 8.103 -1.382 1.00 76.31 178 TRP A O 1
ATOM 1433 N N . LYS A 1 179 ? -5.051 7.821 -0.038 1.00 75.06 179 LYS A N 1
ATOM 1434 C CA . LYS A 1 179 ? -4.239 7.458 1.137 1.00 75.06 179 LYS A CA 1
ATOM 1435 C C . LYS A 1 179 ? -3.483 6.142 0.920 1.00 75.06 179 LYS A C 1
ATOM 1437 O O . LYS A 1 179 ? -2.332 6.039 1.333 1.00 75.06 179 LYS A O 1
ATOM 1442 N N . HIS A 1 180 ? -4.110 5.166 0.263 1.00 71.19 180 HIS A N 1
ATOM 1443 C CA . HIS A 1 180 ? -3.547 3.824 0.098 1.00 71.19 180 HIS A CA 1
ATOM 1444 C C . HIS A 1 180 ? -2.739 3.641 -1.202 1.00 71.19 180 HIS A C 1
ATOM 1446 O O . HIS A 1 180 ? -1.763 2.904 -1.217 1.00 71.19 180 HIS A O 1
ATOM 1452 N N . HIS A 1 181 ? -3.085 4.354 -2.280 1.00 76.19 181 HIS A N 1
ATOM 1453 C CA . HIS A 1 181 ? -2.484 4.199 -3.614 1.00 76.19 181 HIS A CA 1
ATOM 1454 C C . HIS A 1 181 ? -1.821 5.480 -4.151 1.00 76.19 181 HIS A C 1
ATOM 1456 O O . HIS A 1 181 ? -1.684 5.648 -5.361 1.00 76.19 181 HIS A O 1
ATOM 1462 N N . TRP A 1 182 ? -1.376 6.408 -3.296 1.00 76.81 182 TRP A N 1
ATOM 1463 C CA . TRP A 1 182 ? -0.641 7.596 -3.767 1.00 76.81 182 TRP A CA 1
ATOM 1464 C C . TRP A 1 182 ? 0.656 7.235 -4.511 1.00 76.81 182 TRP A C 1
ATOM 1466 O O . TRP A 1 182 ? 1.041 7.937 -5.446 1.00 76.81 182 TRP A O 1
ATOM 1476 N N . VAL A 1 183 ? 1.313 6.130 -4.131 1.00 77.19 183 VAL A N 1
ATOM 1477 C CA . VAL A 1 183 ? 2.521 5.626 -4.806 1.00 77.19 183 VAL A CA 1
ATOM 1478 C C . VAL A 1 183 ? 2.203 5.247 -6.255 1.00 77.19 183 VAL A C 1
ATOM 1480 O O . VAL A 1 183 ? 3.009 5.496 -7.157 1.00 77.19 183 VAL A O 1
ATOM 1483 N N . ASP A 1 184 ? 0.996 4.734 -6.513 1.00 75.75 184 ASP A N 1
ATOM 1484 C CA . ASP A 1 184 ? 0.556 4.380 -7.861 1.00 75.75 184 ASP A CA 1
ATOM 1485 C C . ASP A 1 184 ? 0.433 5.613 -8.768 1.00 75.75 184 ASP A C 1
ATOM 1487 O O . ASP A 1 184 ? 0.737 5.535 -9.958 1.00 75.75 184 ASP A O 1
ATOM 1491 N N . PHE A 1 185 ? 0.057 6.760 -8.197 1.00 76.88 185 PHE A N 1
ATOM 1492 C CA . PHE A 1 185 ? 0.014 8.052 -8.885 1.00 76.88 185 PHE A CA 1
ATOM 1493 C C . PHE A 1 185 ? 1.403 8.695 -9.027 1.00 76.88 185 PHE A C 1
ATOM 1495 O O . PHE A 1 185 ? 1.727 9.275 -10.058 1.00 76.88 185 PHE A O 1
ATOM 1502 N N . ALA A 1 186 ? 2.264 8.580 -8.013 1.00 73.31 186 ALA A N 1
ATOM 1503 C CA . ALA A 1 186 ? 3.624 9.116 -8.085 1.00 73.31 186 ALA A CA 1
ATOM 1504 C C . ALA A 1 186 ? 4.475 8.400 -9.152 1.00 73.31 186 ALA A C 1
ATOM 1506 O O . ALA A 1 186 ? 5.294 9.024 -9.826 1.00 73.31 186 ALA A O 1
ATOM 1507 N N . THR A 1 187 ? 4.263 7.093 -9.332 1.00 71.12 187 THR A N 1
ATOM 1508 C CA . THR A 1 187 ? 4.990 6.257 -10.308 1.00 71.12 187 THR A CA 1
ATOM 1509 C C . THR A 1 187 ? 4.517 6.423 -11.752 1.00 71.12 187 THR A C 1
ATOM 1511 O O . THR A 1 187 ? 5.232 6.034 -12.678 1.00 71.12 187 THR A O 1
ATOM 1514 N N . SER A 1 188 ? 3.339 7.006 -11.973 1.00 69.81 188 SER A N 1
ATOM 1515 C CA . SER A 1 188 ? 2.724 7.108 -13.295 1.00 69.81 188 SER A CA 1
ATOM 1516 C C . SER A 1 188 ? 3.124 8.364 -14.078 1.00 69.81 188 SER A C 1
ATOM 1518 O O . SER A 1 188 ? 2.830 8.453 -15.269 1.00 69.81 188 SER A O 1
ATOM 1520 N N . ILE A 1 189 ? 3.816 9.317 -13.445 1.00 68.62 189 ILE A N 1
ATOM 1521 C CA . ILE A 1 189 ? 4.311 10.534 -14.098 1.00 68.62 189 ILE A CA 1
ATOM 1522 C C . ILE A 1 189 ? 5.594 10.190 -14.876 1.00 68.62 189 ILE A C 1
ATOM 1524 O O . ILE A 1 189 ? 6.631 9.935 -14.253 1.00 68.62 189 ILE A O 1
ATOM 1528 N N . PRO A 1 190 ? 5.576 10.200 -16.225 1.00 62.06 190 PRO A N 1
ATOM 1529 C CA . PRO A 1 190 ? 6.778 9.946 -17.006 1.00 62.06 190 PRO A CA 1
ATOM 1530 C C . PRO A 1 190 ? 7.761 11.099 -16.793 1.00 62.06 190 PRO A C 1
ATOM 1532 O O . PRO A 1 190 ? 7.472 12.253 -17.114 1.00 62.06 190 PRO A O 1
ATOM 1535 N N . ILE A 1 191 ? 8.940 10.800 -16.247 1.00 63.09 191 ILE A N 1
ATOM 1536 C CA . ILE A 1 191 ? 9.999 11.801 -16.097 1.00 63.09 191 ILE A CA 1
ATOM 1537 C C . ILE A 1 191 ? 10.623 12.011 -17.484 1.00 63.09 191 ILE A C 1
ATOM 1539 O O . ILE A 1 191 ? 11.180 11.060 -18.040 1.00 63.09 191 ILE A O 1
ATOM 1543 N N . PRO A 1 192 ? 10.546 13.219 -18.075 1.00 55.94 192 PRO A N 1
ATOM 1544 C CA . PRO A 1 192 ? 11.131 13.465 -19.385 1.00 55.94 192 PRO A CA 1
ATOM 1545 C C . PRO A 1 192 ? 12.644 13.231 -19.337 1.00 55.94 192 PRO A C 1
ATOM 1547 O O . PRO A 1 192 ? 13.338 13.716 -18.442 1.00 55.94 192 PRO A O 1
ATOM 1550 N N . GLY A 1 193 ? 13.159 12.477 -20.310 1.00 56.00 193 GLY A N 1
ATOM 1551 C CA . GLY A 1 193 ? 14.590 12.216 -20.433 1.00 56.00 193 GLY A CA 1
ATOM 1552 C C . GLY A 1 193 ? 15.408 13.499 -20.638 1.00 56.00 193 GLY A C 1
ATOM 1553 O O . GLY A 1 193 ? 14.903 14.511 -21.131 1.00 56.00 193 GLY A O 1
ATOM 1554 N N . GLU A 1 194 ? 16.701 13.424 -20.305 1.00 52.62 194 GLU A N 1
ATOM 1555 C CA . GLU A 1 194 ? 17.722 14.486 -20.449 1.00 52.62 194 GLU A CA 1
ATOM 1556 C C . GLU A 1 194 ? 17.612 15.261 -21.786 1.00 52.62 194 GLU A C 1
ATOM 1558 O O . GLU A 1 194 ? 17.773 16.480 -21.831 1.00 52.62 194 GLU A O 1
ATOM 1563 N N . ALA A 1 195 ? 17.261 14.568 -22.877 1.00 48.94 195 ALA A N 1
ATOM 1564 C CA . ALA A 1 195 ? 17.166 15.129 -24.226 1.00 48.94 195 ALA A CA 1
ATOM 1565 C C . ALA A 1 195 ? 15.941 16.036 -24.479 1.00 48.94 195 ALA A C 1
ATOM 1567 O O . ALA A 1 195 ? 15.977 16.862 -25.387 1.00 48.94 195 ALA A O 1
ATOM 1568 N N . GLN A 1 196 ? 14.857 15.908 -23.705 1.00 52.31 196 GLN A N 1
ATOM 1569 C CA . GLN A 1 196 ? 13.662 16.758 -23.843 1.00 52.31 196 GLN A CA 1
ATOM 1570 C C . GLN A 1 196 ? 13.720 17.970 -22.901 1.00 52.31 196 GLN A C 1
ATOM 1572 O O . GLN A 1 196 ? 13.235 19.052 -23.237 1.00 52.31 196 GLN A O 1
ATOM 1577 N N . LEU A 1 197 ? 14.395 17.811 -21.758 1.00 51.34 197 LEU A N 1
ATOM 1578 C CA . LEU A 1 197 ? 14.678 18.877 -20.793 1.00 51.34 197 LEU A CA 1
ATOM 1579 C C . LEU A 1 197 ? 15.742 19.863 -21.293 1.00 51.34 197 LEU A C 1
ATOM 1581 O O . LEU A 1 197 ? 15.643 21.052 -20.998 1.00 51.34 197 LEU A O 1
ATOM 1585 N N . SER A 1 198 ? 16.699 19.422 -22.117 1.00 46.09 198 SER A N 1
ATOM 1586 C CA . SER A 1 198 ? 17.678 20.313 -22.766 1.00 46.09 198 SER A CA 1
ATOM 1587 C C . SER A 1 198 ? 17.030 21.345 -23.701 1.00 46.09 198 SER A C 1
ATOM 1589 O O . SER A 1 198 ? 17.577 22.428 -23.909 1.00 46.09 198 SER A O 1
ATOM 1591 N N . ARG A 1 199 ? 15.830 21.048 -24.219 1.00 53.78 199 ARG A N 1
ATOM 1592 C CA . ARG A 1 199 ? 15.057 21.947 -25.085 1.00 53.78 199 ARG A CA 1
ATOM 1593 C C . ARG A 1 199 ? 14.289 23.017 -24.297 1.00 53.78 199 ARG A C 1
ATOM 1595 O O . ARG A 1 199 ? 14.095 24.113 -24.810 1.00 53.78 199 ARG A O 1
ATOM 1602 N N . PHE A 1 200 ? 13.923 22.725 -23.045 1.00 53.00 200 PHE A N 1
ATOM 1603 C CA . PHE A 1 200 ? 13.367 23.692 -22.084 1.00 53.00 200 PHE A CA 1
ATOM 1604 C C . PHE A 1 200 ? 14.454 24.437 -21.284 1.00 53.00 200 PHE A C 1
ATOM 1606 O O . PHE A 1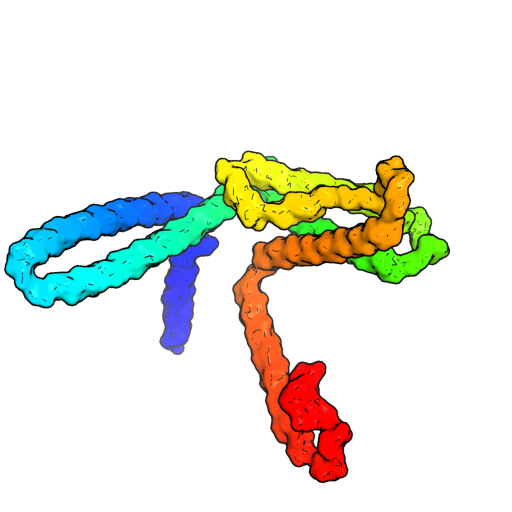 200 ? 14.215 25.523 -20.763 1.00 53.00 200 PHE A O 1
ATOM 1613 N N . GLY A 1 201 ? 15.658 23.871 -21.188 1.00 51.50 201 GLY A N 1
ATOM 1614 C CA . GLY A 1 201 ? 16.737 24.322 -20.315 1.00 51.50 201 GLY A CA 1
ATOM 1615 C C . GLY A 1 201 ? 17.882 25.008 -21.051 1.00 51.50 201 GLY A C 1
ATOM 1616 O O . GLY A 1 201 ? 19.018 24.550 -20.985 1.00 51.50 201 GLY A O 1
ATOM 1617 N N . ARG A 1 202 ? 17.633 26.154 -21.690 1.00 56.84 202 ARG A N 1
ATOM 1618 C CA . ARG A 1 202 ? 18.708 27.025 -22.216 1.00 56.84 202 ARG A CA 1
ATOM 1619 C C . ARG A 1 202 ? 19.471 27.819 -21.135 1.00 56.84 202 ARG A C 1
ATOM 1621 O O . ARG A 1 202 ? 20.182 28.761 -21.459 1.00 56.84 202 ARG A O 1
ATOM 1628 N N . LEU A 1 203 ? 19.362 27.468 -19.852 1.00 49.94 203 LEU A N 1
ATOM 1629 C CA . LEU A 1 203 ? 19.881 28.276 -18.741 1.00 49.94 203 LEU A CA 1
ATOM 1630 C C . LEU A 1 203 ? 20.893 27.501 -17.881 1.00 49.94 203 LEU A C 1
ATOM 1632 O O . LEU A 1 203 ? 20.540 26.862 -16.894 1.00 49.94 203 LEU A O 1
ATOM 1636 N N . GLY A 1 204 ? 22.171 27.575 -18.263 1.00 50.78 204 GLY A N 1
ATOM 1637 C CA . GLY A 1 204 ? 23.334 27.772 -17.374 1.00 50.78 204 GLY A CA 1
ATOM 1638 C C . GLY A 1 204 ? 23.598 26.858 -16.161 1.00 50.78 204 GLY A C 1
ATOM 1639 O O . GLY A 1 204 ? 24.486 27.177 -15.377 1.00 50.78 204 GLY A O 1
ATOM 1640 N N . ARG A 1 205 ? 22.875 25.751 -15.944 1.00 54.78 205 ARG A N 1
ATOM 1641 C CA . ARG A 1 205 ? 22.958 24.953 -14.695 1.00 54.78 205 ARG A CA 1
ATOM 1642 C C . ARG A 1 205 ? 23.112 23.434 -14.898 1.00 54.78 205 ARG A C 1
ATOM 1644 O O . ARG A 1 205 ? 22.817 22.659 -13.987 1.00 54.78 205 ARG A O 1
ATOM 1651 N N . LEU A 1 206 ? 23.605 23.008 -16.064 1.00 56.94 206 LEU A N 1
ATOM 1652 C CA . LEU A 1 206 ? 23.717 21.603 -16.506 1.00 56.94 206 LEU A CA 1
ATOM 1653 C C . LEU A 1 206 ? 24.367 20.649 -15.481 1.00 56.94 206 LEU A C 1
ATOM 1655 O O . LEU A 1 206 ? 23.883 19.537 -15.299 1.00 56.94 206 LEU A O 1
ATOM 1659 N N . ALA A 1 207 ? 25.380 21.087 -14.726 1.00 58.94 207 ALA A N 1
ATOM 1660 C CA . ALA A 1 207 ? 26.027 20.233 -13.721 1.00 58.94 207 ALA A CA 1
ATOM 1661 C C . ALA A 1 207 ? 25.141 19.917 -12.495 1.00 58.94 207 ALA A C 1
ATOM 1663 O O . ALA A 1 207 ? 25.252 18.837 -11.913 1.00 58.94 207 ALA A O 1
ATOM 1664 N N . ARG A 1 208 ? 24.247 20.833 -12.087 1.00 61.56 208 ARG A N 1
ATOM 1665 C CA . ARG A 1 208 ? 23.309 20.588 -10.972 1.00 61.56 208 ARG A CA 1
ATOM 1666 C C . ARG A 1 208 ? 22.114 19.765 -11.433 1.00 61.56 208 ARG A C 1
ATOM 1668 O O . ARG A 1 208 ? 21.692 18.866 -10.712 1.00 61.56 208 ARG A O 1
ATOM 1675 N N . PHE A 1 209 ? 21.615 20.025 -12.639 1.00 65.94 209 PHE A N 1
ATOM 1676 C CA . PHE A 1 209 ? 20.496 19.269 -13.194 1.00 65.94 209 PHE A CA 1
ATOM 1677 C C . PHE A 1 209 ? 20.863 17.816 -13.493 1.00 65.94 209 PHE A C 1
ATOM 1679 O O . PHE A 1 209 ? 20.067 16.952 -13.160 1.00 65.94 209 PHE A O 1
ATOM 1686 N N . ALA A 1 210 ? 22.079 17.517 -13.963 1.00 63.00 210 ALA A N 1
ATOM 1687 C CA . ALA A 1 210 ? 22.529 16.132 -14.139 1.00 63.00 210 ALA A CA 1
ATOM 1688 C C . ALA A 1 210 ? 22.519 15.327 -12.819 1.00 63.00 210 ALA A C 1
ATOM 1690 O O . ALA A 1 210 ? 22.162 14.149 -12.794 1.00 63.00 210 ALA A O 1
ATOM 1691 N N . ARG A 1 211 ? 22.866 15.964 -11.687 1.00 65.81 211 ARG A N 1
ATOM 1692 C CA . ARG A 1 211 ? 22.775 15.332 -10.356 1.00 65.81 211 ARG A CA 1
ATOM 1693 C C . ARG A 1 211 ? 21.326 15.115 -9.930 1.00 65.81 211 ARG A C 1
ATOM 1695 O O . ARG A 1 211 ? 20.994 14.031 -9.464 1.00 65.81 211 ARG A O 1
ATOM 1702 N N . VAL A 1 212 ? 20.469 16.119 -10.118 1.00 69.38 212 VAL A N 1
ATOM 1703 C CA . VAL A 1 212 ? 19.032 16.018 -9.813 1.00 69.38 212 VAL A CA 1
ATOM 1704 C C . VAL A 1 212 ? 18.367 14.952 -10.680 1.00 69.38 212 VAL A C 1
ATOM 1706 O O . VAL A 1 212 ? 17.575 14.172 -10.171 1.00 69.38 212 VAL A O 1
ATOM 1709 N N . LEU A 1 213 ? 18.726 14.846 -11.957 1.00 68.81 213 LEU A N 1
ATOM 1710 C CA . LEU A 1 213 ? 18.139 13.871 -12.867 1.00 68.81 213 LEU A CA 1
ATOM 1711 C C . LEU A 1 213 ? 18.594 12.448 -12.533 1.00 68.81 213 LEU A C 1
ATOM 1713 O O . LEU A 1 213 ? 17.780 11.528 -12.542 1.00 68.81 213 LEU A O 1
ATOM 1717 N N . ARG A 1 214 ? 19.854 12.269 -12.119 1.00 68.38 214 ARG A N 1
ATOM 1718 C CA . ARG A 1 214 ? 20.326 11.000 -11.550 1.00 68.38 214 ARG A CA 1
ATOM 1719 C C . ARG A 1 214 ? 19.565 10.630 -10.272 1.00 68.38 214 ARG A C 1
ATOM 1721 O O . ARG A 1 214 ? 19.129 9.490 -10.151 1.00 68.38 214 ARG A O 1
ATOM 1728 N N . LEU A 1 215 ? 19.355 11.579 -9.355 1.00 72.38 215 LEU A N 1
ATOM 1729 C CA . LEU A 1 215 ? 18.556 11.357 -8.141 1.00 72.38 215 LEU A CA 1
ATOM 1730 C C . LEU A 1 215 ? 17.095 11.029 -8.464 1.00 72.38 215 LEU A C 1
ATOM 1732 O O . LEU A 1 215 ? 16.538 10.129 -7.852 1.00 72.38 215 LEU A O 1
ATOM 1736 N N . LEU A 1 216 ? 16.496 11.692 -9.453 1.00 73.69 216 LEU A N 1
ATOM 1737 C CA . LEU A 1 216 ? 15.140 11.402 -9.919 1.00 73.69 216 LEU A CA 1
ATOM 1738 C C . LEU A 1 216 ? 15.027 9.996 -10.523 1.00 73.69 216 LEU A C 1
ATOM 1740 O O . LEU A 1 216 ? 14.036 9.316 -10.276 1.00 73.69 216 LEU A O 1
ATOM 1744 N N . ARG A 1 217 ? 16.045 9.521 -11.256 1.00 73.00 217 ARG A N 1
ATOM 1745 C CA . ARG A 1 217 ? 16.092 8.134 -11.758 1.00 73.00 217 ARG A CA 1
ATOM 1746 C C . ARG A 1 217 ? 16.169 7.112 -10.621 1.00 73.00 217 ARG A C 1
ATOM 1748 O O . ARG A 1 217 ? 15.439 6.127 -10.652 1.00 73.00 217 ARG A O 1
ATOM 1755 N N . PHE A 1 218 ? 16.996 7.356 -9.603 1.00 76.81 218 PHE A N 1
ATOM 1756 C CA . PHE A 1 218 ? 17.065 6.485 -8.422 1.00 76.81 218 PHE A CA 1
ATOM 1757 C C . PHE A 1 218 ? 15.788 6.533 -7.582 1.00 76.81 218 PHE A C 1
ATOM 1759 O O . PHE A 1 218 ? 15.297 5.489 -7.166 1.00 76.81 218 PHE A O 1
ATOM 1766 N N . ALA A 1 219 ? 15.219 7.721 -7.374 1.00 78.94 219 ALA A N 1
ATOM 1767 C CA . ALA A 1 219 ? 13.938 7.881 -6.699 1.00 78.94 219 ALA A CA 1
ATOM 1768 C C . ALA A 1 219 ? 12.847 7.108 -7.442 1.00 78.94 219 ALA A C 1
ATOM 1770 O O . ALA A 1 219 ? 12.072 6.391 -6.823 1.00 78.94 219 ALA A O 1
ATOM 1771 N N . ARG A 1 220 ? 12.837 7.169 -8.777 1.00 76.62 220 ARG A N 1
ATOM 1772 C CA . ARG A 1 220 ? 11.924 6.383 -9.603 1.00 76.62 220 ARG A CA 1
ATOM 1773 C C . ARG A 1 220 ? 12.119 4.880 -9.414 1.00 76.62 220 ARG A C 1
ATOM 1775 O O . ARG A 1 220 ? 11.130 4.202 -9.172 1.00 76.62 220 ARG A O 1
ATOM 1782 N N . LEU A 1 221 ? 13.349 4.364 -9.490 1.00 79.00 221 LEU A N 1
ATOM 1783 C CA . LEU A 1 221 ? 13.631 2.949 -9.196 1.00 79.00 221 LEU A CA 1
ATOM 1784 C C . LEU A 1 221 ? 13.092 2.545 -7.830 1.00 79.00 221 LEU A C 1
ATOM 1786 O O . LEU A 1 221 ? 12.440 1.515 -7.706 1.00 79.00 221 LEU A O 1
ATOM 1790 N N . PHE A 1 222 ? 13.341 3.381 -6.826 1.00 82.62 222 PHE A N 1
ATOM 1791 C CA . PHE A 1 222 ? 12.877 3.157 -5.470 1.00 82.62 222 PHE A CA 1
ATOM 1792 C C . PHE A 1 222 ? 11.347 3.126 -5.391 1.00 82.62 222 PHE A C 1
ATOM 1794 O O . PHE A 1 222 ? 10.798 2.185 -4.832 1.00 82.62 222 PHE A O 1
ATOM 1801 N N . PHE A 1 223 ? 10.646 4.083 -6.005 1.00 81.94 223 PHE A N 1
ATOM 1802 C CA . PHE A 1 223 ? 9.181 4.101 -6.040 1.00 81.94 223 PHE A CA 1
ATOM 1803 C C . PHE A 1 223 ? 8.591 2.923 -6.825 1.00 81.94 223 PHE A C 1
ATOM 1805 O O . PHE A 1 223 ? 7.585 2.362 -6.403 1.00 81.94 223 PHE A O 1
ATOM 1812 N N . PHE A 1 224 ? 9.209 2.513 -7.937 1.00 80.19 224 PHE A N 1
ATOM 1813 C CA . PHE A 1 224 ? 8.788 1.333 -8.699 1.00 80.19 224 PHE A CA 1
ATOM 1814 C C . PHE A 1 224 ? 9.009 0.037 -7.920 1.00 80.19 224 PHE A C 1
ATOM 1816 O O . PHE A 1 224 ? 8.150 -0.841 -7.943 1.00 80.19 224 PHE A O 1
ATOM 1823 N N . LEU A 1 225 ? 10.129 -0.070 -7.204 1.00 79.69 225 LEU A N 1
ATOM 1824 C CA . LEU A 1 225 ? 10.414 -1.197 -6.324 1.00 79.69 225 LEU A CA 1
ATOM 1825 C C . LEU A 1 225 ? 9.428 -1.237 -5.153 1.00 79.69 225 LEU A C 1
ATOM 1827 O O . LEU A 1 225 ? 8.870 -2.292 -4.875 1.00 79.69 225 LEU A O 1
ATOM 1831 N N . TRP A 1 226 ? 9.167 -0.090 -4.523 1.00 81.56 226 TRP A N 1
ATOM 1832 C CA . TRP A 1 226 ? 8.187 0.050 -3.448 1.00 81.56 226 TRP A CA 1
ATOM 1833 C C . TRP A 1 226 ? 6.792 -0.369 -3.918 1.00 81.56 226 TRP A C 1
ATOM 1835 O O . TRP A 1 226 ? 6.168 -1.235 -3.315 1.00 81.56 226 TRP A O 1
ATOM 1845 N N . ARG A 1 227 ? 6.340 0.158 -5.061 1.00 79.94 227 ARG A N 1
ATOM 1846 C CA . ARG A 1 227 ? 5.074 -0.237 -5.690 1.00 79.94 227 ARG A CA 1
ATOM 1847 C C . ARG A 1 227 ? 5.033 -1.733 -6.014 1.00 79.94 227 ARG A C 1
ATOM 1849 O O . ARG A 1 227 ? 4.012 -2.384 -5.810 1.00 79.94 227 ARG A O 1
ATOM 1856 N N . GLY A 1 228 ? 6.132 -2.280 -6.536 1.00 76.81 228 GLY A N 1
ATOM 1857 C CA . GLY A 1 228 ? 6.275 -3.710 -6.796 1.00 76.81 228 GLY A CA 1
ATOM 1858 C C . GLY A 1 228 ? 6.129 -4.531 -5.518 1.00 76.81 228 GLY A C 1
ATOM 1859 O O . GLY A 1 228 ? 5.423 -5.531 -5.526 1.00 76.81 228 GLY A O 1
ATOM 1860 N N . MET A 1 229 ? 6.724 -4.084 -4.412 1.00 75.38 229 MET A N 1
ATOM 1861 C CA . MET A 1 229 ? 6.589 -4.720 -3.103 1.00 75.38 229 MET A CA 1
ATOM 1862 C C . MET A 1 229 ? 5.162 -4.653 -2.561 1.00 75.38 229 MET A C 1
ATOM 1864 O O . MET A 1 229 ? 4.674 -5.680 -2.101 1.00 75.38 229 MET A O 1
ATOM 1868 N N . ASP A 1 230 ? 4.486 -3.508 -2.652 1.00 72.81 230 ASP A N 1
ATOM 1869 C CA . ASP A 1 230 ? 3.095 -3.364 -2.201 1.00 72.81 230 ASP A CA 1
ATOM 1870 C C . ASP A 1 230 ? 2.171 -4.313 -2.987 1.00 72.81 230 ASP A C 1
ATOM 1872 O O . ASP A 1 230 ? 1.419 -5.094 -2.408 1.00 72.81 230 ASP A O 1
ATOM 1876 N N . LYS A 1 231 ? 2.321 -4.367 -4.318 1.00 71.75 231 LYS A N 1
ATOM 1877 C CA . LYS A 1 231 ? 1.577 -5.312 -5.171 1.00 71.75 231 LYS A CA 1
ATOM 1878 C C . LYS A 1 231 ? 1.953 -6.775 -4.923 1.00 71.75 231 LYS A C 1
ATOM 1880 O O . LYS A 1 231 ? 1.097 -7.651 -5.015 1.00 71.75 231 LYS A O 1
ATOM 1885 N N . LEU A 1 232 ? 3.217 -7.061 -4.614 1.00 65.06 232 LEU A N 1
ATOM 1886 C CA . LEU A 1 232 ? 3.665 -8.402 -4.241 1.00 65.06 232 LEU A CA 1
ATOM 1887 C C . LEU A 1 232 ? 3.114 -8.828 -2.880 1.00 65.06 232 LEU A C 1
ATOM 1889 O O . LEU A 1 232 ? 2.843 -10.008 -2.710 1.00 65.06 232 LEU A O 1
ATOM 1893 N N . GLN A 1 233 ? 2.934 -7.913 -1.928 1.00 64.25 233 GLN A N 1
ATOM 1894 C CA . GLN A 1 233 ? 2.299 -8.218 -0.645 1.00 64.25 233 GLN A CA 1
ATOM 1895 C C . GLN A 1 233 ? 0.810 -8.546 -0.803 1.00 64.25 233 GLN A C 1
ATOM 1897 O O . GLN A 1 233 ? 0.316 -9.423 -0.099 1.00 64.25 233 GLN A O 1
ATOM 1902 N N . ASP A 1 234 ? 0.117 -7.903 -1.744 1.00 62.38 234 ASP A N 1
ATOM 1903 C CA . ASP A 1 234 ? -1.285 -8.219 -2.047 1.00 62.38 234 ASP A CA 1
ATOM 1904 C C . ASP A 1 234 ? -1.442 -9.570 -2.768 1.00 62.38 234 ASP A C 1
ATOM 1906 O O . ASP A 1 234 ? -2.371 -10.328 -2.488 1.00 62.38 234 ASP A O 1
ATOM 1910 N N . VAL A 1 235 ? -0.531 -9.895 -3.694 1.00 61.62 235 VAL A N 1
ATOM 1911 C CA . VAL A 1 235 ? -0.631 -11.094 -4.550 1.00 61.62 235 VAL A CA 1
ATOM 1912 C C . VAL A 1 235 ? 0.034 -12.329 -3.932 1.00 61.62 235 VAL A C 1
ATOM 1914 O O . VAL A 1 235 ? -0.451 -13.450 -4.104 1.00 61.62 235 VAL A O 1
ATOM 1917 N N . MET A 1 236 ? 1.151 -12.160 -3.224 1.00 55.00 236 MET A N 1
ATOM 1918 C CA . MET A 1 236 ? 1.780 -13.237 -2.468 1.00 55.00 236 MET A CA 1
ATOM 1919 C C . MET A 1 236 ? 1.175 -13.249 -1.076 1.00 55.00 236 MET A C 1
ATOM 1921 O O . MET A 1 236 ? 1.539 -12.437 -0.231 1.00 55.00 236 MET A O 1
ATOM 1925 N N . ASP A 1 237 ? 0.273 -14.198 -0.838 1.00 54.38 237 ASP A N 1
ATOM 1926 C CA . ASP A 1 237 ? -0.352 -14.436 0.459 1.00 54.38 237 ASP A CA 1
ATOM 1927 C C . ASP A 1 237 ? 0.698 -14.397 1.592 1.00 54.38 237 ASP A C 1
ATOM 1929 O O . ASP A 1 237 ? 1.472 -15.338 1.827 1.00 54.38 237 ASP A O 1
ATOM 1933 N N . VAL A 1 238 ? 0.745 -13.253 2.291 1.00 57.47 238 VAL A N 1
ATOM 1934 C CA . VAL A 1 238 ? 1.759 -12.871 3.295 1.00 57.47 238 VAL A CA 1
ATOM 1935 C C . VAL A 1 238 ? 1.840 -13.902 4.433 1.00 57.47 238 VAL A C 1
ATOM 1937 O O . VAL A 1 238 ? 2.804 -13.944 5.207 1.00 57.47 238 VAL A O 1
ATOM 1940 N N . LYS A 1 239 ? 0.838 -14.783 4.526 1.00 47.22 239 LYS A N 1
ATOM 1941 C CA . LYS A 1 239 ? 0.718 -15.867 5.497 1.00 47.22 239 LYS A CA 1
ATOM 1942 C C . LYS A 1 239 ? 1.787 -16.953 5.333 1.00 47.22 239 LYS A C 1
ATOM 1944 O O . LYS A 1 239 ? 2.252 -17.480 6.348 1.00 47.22 239 LYS A O 1
ATOM 1949 N N . MET A 1 240 ? 2.228 -17.249 4.107 1.00 53.91 240 MET A N 1
ATOM 1950 C CA . MET A 1 240 ? 3.345 -18.179 3.876 1.00 53.91 240 MET A CA 1
ATOM 1951 C C . MET A 1 240 ? 4.698 -17.477 4.020 1.00 53.91 240 MET A C 1
ATOM 1953 O O . MET A 1 240 ? 5.619 -18.041 4.608 1.00 53.91 240 MET A O 1
ATOM 1957 N N . MET A 1 241 ? 4.791 -16.214 3.593 1.00 57.66 241 MET A N 1
ATOM 1958 C CA . MET A 1 241 ? 6.037 -15.443 3.611 1.00 57.66 241 MET A CA 1
ATOM 1959 C C . MET A 1 241 ? 6.499 -15.069 5.027 1.00 57.66 241 MET A C 1
ATOM 1961 O O . MET A 1 241 ? 7.675 -15.201 5.350 1.00 57.66 241 MET A O 1
ATOM 1965 N N . LYS A 1 242 ? 5.588 -14.675 5.930 1.00 59.09 242 LYS A N 1
ATOM 1966 C CA . LYS A 1 242 ? 5.947 -14.414 7.342 1.00 59.09 242 LYS A CA 1
ATOM 1967 C C . LYS A 1 242 ? 6.488 -15.665 8.033 1.00 59.09 242 LYS A C 1
ATOM 1969 O O . LYS A 1 242 ? 7.394 -15.570 8.860 1.00 59.09 242 LYS A O 1
ATOM 1974 N N . LYS A 1 243 ? 5.955 -16.842 7.687 1.00 68.44 243 LYS A N 1
ATOM 1975 C CA . LYS A 1 243 ? 6.440 -18.120 8.215 1.00 68.44 243 LYS A CA 1
ATOM 1976 C C . LYS A 1 243 ? 7.815 -18.456 7.638 1.00 68.44 243 LYS A C 1
ATOM 1978 O O . LYS A 1 243 ? 8.708 -18.758 8.422 1.00 68.44 243 LYS A O 1
ATOM 1983 N N . THR A 1 244 ? 8.013 -18.359 6.324 1.00 75.00 244 THR A N 1
ATOM 1984 C CA . THR A 1 244 ? 9.300 -18.686 5.685 1.00 75.00 244 THR A CA 1
ATOM 1985 C C . THR A 1 244 ? 10.407 -17.699 6.037 1.00 75.00 244 THR A C 1
ATOM 1987 O O . THR A 1 244 ? 11.507 -18.148 6.327 1.00 75.00 244 THR A O 1
ATOM 1990 N N . ILE A 1 245 ? 10.130 -16.393 6.123 1.00 81.25 245 ILE A N 1
ATOM 1991 C CA . ILE A 1 245 ? 11.108 -15.392 6.587 1.00 81.25 245 ILE A CA 1
ATOM 1992 C C . ILE A 1 245 ? 11.510 -15.682 8.033 1.00 81.25 245 ILE A C 1
ATOM 1994 O O . ILE A 1 245 ? 12.698 -15.707 8.339 1.00 81.25 245 ILE A O 1
ATOM 1998 N N . ARG A 1 246 ? 10.546 -15.970 8.921 1.00 75.94 246 ARG A N 1
ATOM 1999 C CA . ARG A 1 246 ? 10.858 -16.330 10.312 1.00 75.94 246 ARG A CA 1
ATOM 2000 C C . ARG A 1 246 ? 11.724 -17.588 10.384 1.00 75.94 246 ARG A C 1
ATOM 2002 O O . ARG A 1 246 ? 12.686 -17.605 11.140 1.00 75.94 246 ARG A O 1
ATOM 2009 N N . TRP A 1 247 ? 11.413 -18.613 9.590 1.00 84.75 247 TRP A N 1
ATOM 2010 C CA . TRP A 1 247 ? 12.220 -19.833 9.511 1.00 84.75 247 TRP A CA 1
ATOM 2011 C C . TRP A 1 247 ? 13.604 -19.594 8.905 1.00 84.75 247 TRP A C 1
ATOM 2013 O O . TRP A 1 247 ? 14.571 -20.134 9.424 1.00 84.75 247 TRP A O 1
ATOM 2023 N N . SER A 1 248 ? 13.720 -18.757 7.872 1.00 85.06 248 SER A N 1
ATOM 2024 C CA . SER A 1 248 ? 14.997 -18.401 7.247 1.00 85.06 248 SER A CA 1
ATOM 2025 C C . SER A 1 248 ? 15.895 -17.647 8.219 1.00 85.06 248 SER A C 1
ATOM 2027 O O . SER A 1 248 ? 17.046 -18.019 8.381 1.00 85.06 248 SER A O 1
ATOM 2029 N N . VAL A 1 249 ? 15.368 -16.635 8.916 1.00 88.50 249 VAL A N 1
ATOM 2030 C CA . VAL A 1 249 ? 16.122 -15.884 9.932 1.00 88.50 249 VAL A CA 1
ATOM 2031 C C . VAL A 1 249 ? 16.558 -16.808 11.069 1.00 88.50 249 VAL A C 1
ATOM 2033 O O . VAL A 1 249 ? 17.713 -16.766 11.481 1.00 88.50 249 VAL A O 1
ATOM 2036 N N . MET A 1 250 ? 15.665 -17.682 11.547 1.00 88.12 250 MET A N 1
ATOM 2037 C CA . MET A 1 250 ? 16.008 -18.672 12.575 1.00 88.12 250 MET A CA 1
ATOM 2038 C C . MET A 1 250 ? 17.081 -19.653 12.093 1.00 88.12 250 MET A C 1
ATOM 2040 O O . MET A 1 250 ? 17.999 -19.952 12.849 1.00 88.12 250 MET A O 1
ATOM 2044 N N . ALA A 1 251 ? 17.006 -20.120 10.846 1.00 88.75 251 ALA A N 1
ATOM 2045 C CA . ALA A 1 251 ? 17.998 -21.014 10.258 1.00 88.75 251 ALA A CA 1
ATOM 2046 C C . ALA A 1 251 ? 19.363 -20.329 10.088 1.00 88.75 251 ALA A C 1
ATOM 2048 O O . ALA A 1 251 ? 20.377 -20.933 10.425 1.00 88.75 251 ALA A O 1
ATOM 2049 N N . THR A 1 252 ? 19.402 -19.068 9.642 1.00 90.44 252 THR A N 1
ATOM 2050 C CA . THR A 1 252 ? 20.641 -18.281 9.527 1.00 90.44 252 THR A CA 1
ATOM 2051 C C . THR A 1 252 ? 21.289 -18.060 10.893 1.00 90.44 252 THR A C 1
ATOM 2053 O O . THR A 1 252 ? 22.485 -18.287 11.045 1.00 90.44 252 THR A O 1
ATOM 2056 N N . LEU A 1 253 ? 20.508 -17.685 11.912 1.00 89.00 253 LEU A N 1
ATOM 2057 C CA . LEU A 1 253 ? 21.021 -17.496 13.272 1.00 89.00 253 LEU A CA 1
ATOM 2058 C C . LEU A 1 253 ? 21.493 -18.810 13.903 1.00 89.00 253 LEU A C 1
ATOM 2060 O O . LEU A 1 253 ? 22.538 -18.835 14.548 1.00 89.00 253 LEU A O 1
ATOM 2064 N N . ALA A 1 254 ? 20.750 -19.902 13.704 1.00 88.00 254 ALA A N 1
ATOM 2065 C CA . ALA A 1 254 ? 21.144 -21.223 14.181 1.00 88.00 254 ALA A CA 1
ATOM 2066 C C . ALA A 1 254 ? 22.427 -21.704 13.489 1.00 88.00 254 ALA A C 1
ATOM 2068 O O . ALA A 1 254 ? 23.340 -22.159 14.170 1.00 88.00 254 ALA A O 1
ATOM 2069 N N . GLY A 1 255 ? 22.528 -21.554 12.165 1.00 85.19 255 GLY A N 1
ATOM 2070 C CA . GLY A 1 255 ? 23.729 -21.885 11.397 1.00 85.19 255 GLY A CA 1
ATOM 2071 C C . GLY A 1 255 ? 24.950 -21.104 11.879 1.00 85.19 255 GLY A C 1
ATOM 2072 O O . GLY A 1 255 ? 25.966 -21.709 12.207 1.00 85.19 255 GLY A O 1
ATOM 2073 N N . ALA A 1 256 ? 24.816 -19.786 12.038 1.00 84.31 256 ALA A N 1
ATOM 2074 C CA . ALA A 1 256 ? 25.877 -18.939 12.575 1.00 84.31 256 ALA A CA 1
ATOM 2075 C C . ALA A 1 256 ? 26.287 -19.333 14.005 1.00 84.31 256 ALA A C 1
ATOM 2077 O O . ALA A 1 256 ? 27.471 -19.343 14.333 1.00 84.31 256 ALA A O 1
ATOM 2078 N N . PHE A 1 257 ? 25.323 -19.700 14.857 1.00 84.19 257 PHE A N 1
ATOM 2079 C CA . PHE A 1 257 ? 25.595 -20.168 16.216 1.00 84.19 257 PHE A CA 1
ATOM 2080 C C . PHE A 1 257 ? 26.341 -21.510 16.234 1.00 84.19 257 PHE A C 1
ATOM 2082 O O . PHE A 1 257 ? 27.309 -21.651 16.977 1.00 84.19 257 PHE A O 1
ATOM 2089 N N . PHE A 1 258 ? 25.932 -22.478 15.406 1.00 84.56 258 PHE A N 1
ATOM 2090 C CA . PHE A 1 258 ? 26.603 -23.777 15.292 1.00 84.56 258 PHE A CA 1
ATOM 2091 C C . PHE A 1 258 ? 28.033 -23.641 14.763 1.00 84.56 258 PHE A C 1
ATOM 2093 O O . PHE A 1 258 ? 28.944 -24.228 15.343 1.00 84.56 258 PHE A O 1
ATOM 2100 N N . ILE A 1 259 ? 28.238 -22.836 13.716 1.00 81.81 259 ILE A N 1
ATOM 2101 C CA . ILE A 1 259 ? 29.567 -22.549 13.156 1.00 81.81 259 ILE A CA 1
ATOM 2102 C C . ILE A 1 259 ? 30.450 -21.882 14.216 1.00 81.81 259 ILE A C 1
ATOM 2104 O O . ILE A 1 259 ? 31.577 -22.312 14.441 1.00 81.81 259 ILE A O 1
ATOM 2108 N N . TYR A 1 260 ? 29.920 -20.900 14.950 1.00 80.00 260 TYR A N 1
ATOM 2109 C CA . TYR A 1 260 ? 30.650 -20.251 16.040 1.00 80.00 260 TYR A CA 1
ATOM 2110 C C . TYR A 1 260 ? 31.035 -21.222 17.172 1.00 80.00 260 TYR A C 1
ATOM 2112 O O . TYR A 1 260 ? 32.140 -21.141 17.698 1.00 80.00 260 TYR A O 1
ATOM 2120 N N . GLN A 1 261 ? 30.163 -22.161 17.548 1.00 79.88 261 GLN A N 1
ATOM 2121 C CA . GLN A 1 261 ? 30.465 -23.143 18.598 1.00 79.88 261 GLN A CA 1
ATOM 2122 C C . GLN A 1 261 ? 31.553 -24.136 18.156 1.00 79.88 261 GLN A C 1
ATOM 2124 O O . GLN A 1 261 ? 32.500 -24.370 18.907 1.00 79.88 261 GLN A O 1
ATOM 2129 N N . LEU A 1 262 ? 31.439 -24.662 16.929 1.00 76.69 262 LEU A N 1
ATOM 2130 C CA . LEU A 1 262 ? 32.324 -25.696 16.380 1.00 76.69 262 LEU A CA 1
ATOM 2131 C C . LEU A 1 262 ? 33.694 -25.156 15.942 1.00 76.69 262 LEU A C 1
ATOM 2133 O O . LEU A 1 262 ? 34.712 -25.785 16.214 1.00 76.69 262 LEU A O 1
ATOM 2137 N N . GLU A 1 263 ? 33.732 -23.999 15.282 1.00 69.94 263 GLU A N 1
ATOM 2138 C CA . GLU A 1 263 ? 34.952 -23.432 14.684 1.00 69.94 263 GLU A CA 1
ATOM 2139 C C . GLU A 1 263 ? 35.508 -22.231 15.473 1.00 69.94 263 GLU A C 1
ATOM 2141 O O . GLU A 1 263 ? 36.677 -21.863 15.323 1.00 69.94 263 GLU A O 1
ATOM 2146 N N . GLY A 1 264 ? 34.711 -21.630 16.364 1.00 63.44 264 GLY A N 1
ATOM 2147 C CA . GLY A 1 264 ? 35.136 -20.491 17.186 1.00 63.44 264 GLY A CA 1
ATOM 2148 C C . GLY A 1 264 ? 36.111 -20.852 18.311 1.00 63.44 264 GLY A C 1
ATOM 2149 O O . GLY A 1 264 ? 36.862 -19.982 18.745 1.00 63.44 264 GLY A O 1
ATOM 2150 N N . HIS A 1 265 ? 36.156 -22.119 18.742 1.00 62.00 265 HIS A N 1
ATOM 2151 C CA . HIS A 1 265 ? 37.067 -22.605 19.794 1.00 62.00 265 HIS A CA 1
ATOM 2152 C C . HIS A 1 265 ? 38.287 -23.382 19.257 1.00 62.00 265 HIS A C 1
ATOM 2154 O O . HIS A 1 265 ? 39.141 -23.778 20.042 1.00 62.00 265 HIS A O 1
ATOM 2160 N N . GLY A 1 266 ? 38.383 -23.620 17.940 1.00 56.47 266 GLY A N 1
ATOM 2161 C CA . GLY A 1 266 ? 39.351 -24.558 17.346 1.00 56.47 266 GLY A CA 1
ATOM 2162 C C . GLY A 1 266 ? 40.654 -23.964 16.793 1.00 56.47 266 GLY A C 1
ATOM 2163 O O . GLY A 1 266 ? 41.448 -24.706 16.224 1.00 56.47 266 GLY A O 1
ATOM 2164 N N . ALA A 1 267 ? 40.892 -22.655 16.911 1.00 55.19 267 ALA A N 1
ATOM 2165 C CA . ALA A 1 267 ? 42.075 -22.006 16.331 1.00 55.19 267 ALA A CA 1
ATOM 2166 C C . ALA A 1 267 ? 42.865 -21.224 17.391 1.00 55.19 267 ALA A C 1
ATOM 2168 O O . ALA A 1 267 ? 42.846 -19.993 17.407 1.00 55.19 267 ALA A O 1
ATOM 2169 N N . GLU A 1 268 ? 43.552 -21.946 18.280 1.00 54.56 268 GLU A N 1
ATOM 2170 C CA . GLU A 1 268 ? 44.398 -21.352 19.327 1.00 54.56 268 GLU A CA 1
ATOM 2171 C C . GLU A 1 268 ? 45.657 -20.643 18.796 1.00 54.56 268 GLU A C 1
ATOM 2173 O O . GLU A 1 268 ? 46.251 -19.872 19.540 1.00 54.56 268 GLU A O 1
ATOM 2178 N N . ASP A 1 269 ? 46.022 -20.775 17.514 1.00 54.47 269 ASP A N 1
ATOM 2179 C CA . ASP A 1 269 ? 47.312 -20.237 17.053 1.00 54.47 269 ASP A CA 1
ATOM 2180 C C . ASP A 1 269 ? 47.282 -18.885 16.328 1.00 54.47 269 ASP A C 1
ATOM 2182 O O . ASP A 1 269 ? 48.340 -18.286 16.180 1.00 54.47 269 ASP A O 1
ATOM 2186 N N . ASN A 1 270 ? 46.136 -18.328 15.908 1.00 55.78 270 ASN A N 1
ATOM 2187 C CA . ASN A 1 270 ? 46.092 -16.969 15.330 1.00 55.78 270 ASN A CA 1
ATOM 2188 C C . ASN A 1 270 ? 44.677 -16.355 15.375 1.00 55.78 270 ASN A C 1
ATOM 2190 O O . ASN A 1 270 ? 43.909 -16.463 14.416 1.00 55.78 270 ASN A O 1
ATOM 2194 N N . LEU A 1 271 ? 44.341 -15.615 16.442 1.00 55.81 271 LEU A N 1
ATOM 2195 C CA . LEU A 1 271 ? 43.052 -14.901 16.576 1.00 55.81 271 LEU A CA 1
ATOM 2196 C C . LEU A 1 271 ? 42.738 -13.943 15.402 1.00 55.81 271 LEU A C 1
ATOM 2198 O O . LEU A 1 271 ? 41.571 -13.663 15.120 1.00 55.81 271 LEU A O 1
ATOM 2202 N N . ALA A 1 272 ? 43.769 -13.445 14.711 1.00 58.50 272 ALA A N 1
ATOM 2203 C CA . ALA A 1 272 ? 43.641 -12.561 13.552 1.00 58.50 272 ALA A CA 1
ATOM 2204 C C . ALA A 1 272 ? 43.287 -13.295 12.242 1.00 58.50 272 ALA A C 1
ATOM 2206 O O . ALA A 1 272 ? 42.780 -12.660 11.319 1.00 58.50 272 ALA A O 1
ATOM 2207 N N . ALA A 1 273 ? 43.527 -14.608 12.161 1.00 59.34 273 ALA A N 1
ATOM 2208 C CA . ALA A 1 273 ? 43.320 -15.414 10.956 1.00 59.34 273 ALA A CA 1
ATOM 2209 C C . ALA A 1 273 ? 42.037 -16.258 10.994 1.00 59.34 273 ALA A C 1
ATOM 2211 O O . ALA A 1 273 ? 41.653 -16.801 9.963 1.00 59.34 273 ALA A O 1
ATOM 2212 N N . ASN A 1 274 ? 41.363 -16.368 12.147 1.00 66.00 274 ASN A N 1
ATOM 2213 C CA . ASN A 1 274 ? 40.128 -17.140 12.244 1.00 66.00 274 ASN A CA 1
ATOM 2214 C C . ASN A 1 274 ? 38.941 -16.333 11.657 1.00 66.00 274 ASN A C 1
ATOM 2216 O O . ASN A 1 274 ? 38.558 -15.298 12.228 1.00 66.00 274 ASN A O 1
ATOM 2220 N N . PRO A 1 275 ? 38.348 -16.777 10.529 1.00 65.00 275 PRO A N 1
ATOM 2221 C CA . PRO A 1 275 ? 37.268 -16.063 9.856 1.00 65.00 275 PRO A CA 1
ATOM 2222 C C . PRO A 1 275 ? 35.965 -16.037 10.667 1.00 65.00 275 PRO A C 1
ATOM 2224 O O . PRO A 1 275 ? 35.132 -15.179 10.405 1.00 65.00 275 PRO A O 1
ATOM 2227 N N . VAL A 1 276 ? 35.809 -16.881 11.694 1.00 68.56 276 VAL A N 1
ATOM 2228 C CA . VAL A 1 276 ? 34.581 -17.005 12.506 1.00 68.56 276 VAL A CA 1
ATOM 2229 C C . VAL A 1 276 ? 34.802 -16.700 13.993 1.00 68.56 276 VAL A C 1
ATOM 2231 O O . VAL A 1 276 ? 33.997 -17.064 14.847 1.00 68.56 276 VAL A O 1
ATOM 2234 N N . SER A 1 277 ? 35.856 -15.942 14.323 1.00 66.69 277 SER A N 1
ATOM 2235 C CA . SER A 1 277 ? 36.211 -15.575 15.709 1.00 66.69 277 SER A CA 1
ATOM 2236 C C . SER A 1 277 ? 35.185 -14.708 16.447 1.00 66.69 277 SER A C 1
ATOM 2238 O O . SER A 1 277 ? 35.299 -14.479 17.649 1.00 66.69 277 SER A O 1
ATOM 2240 N N . THR A 1 278 ? 34.175 -14.187 15.755 1.00 76.19 278 THR A N 1
ATOM 2241 C CA . THR A 1 278 ? 33.109 -13.380 16.353 1.00 76.19 278 THR A CA 1
ATOM 2242 C C . THR A 1 278 ? 31.779 -13.797 15.757 1.00 76.19 278 THR A C 1
ATOM 2244 O O . THR A 1 278 ? 31.687 -14.015 14.552 1.00 76.19 278 THR A O 1
ATOM 2247 N N . PHE A 1 279 ? 30.725 -13.816 16.572 1.00 71.50 279 PHE A N 1
ATOM 2248 C CA . PHE A 1 279 ? 29.364 -14.125 16.125 1.00 71.50 279 PHE A CA 1
ATOM 2249 C C . PHE A 1 279 ? 28.923 -13.284 14.912 1.00 71.50 279 PHE A C 1
ATOM 2251 O O . PHE A 1 279 ? 28.301 -13.797 13.992 1.00 71.50 279 PHE A O 1
ATOM 2258 N N . GLY A 1 280 ? 29.330 -12.010 14.850 1.00 73.75 280 GLY A N 1
ATOM 2259 C CA . GLY A 1 280 ? 29.065 -11.143 13.698 1.00 73.75 280 GLY A CA 1
ATOM 2260 C C . GLY A 1 280 ? 29.744 -11.586 12.396 1.00 73.75 280 GLY A C 1
ATOM 2261 O O . GLY A 1 280 ? 29.188 -11.348 11.333 1.00 73.75 280 GLY A O 1
ATOM 2262 N N . LYS A 1 281 ? 30.900 -12.258 12.467 1.00 75.75 281 LYS A N 1
ATOM 2263 C CA . LYS A 1 281 ? 31.568 -12.840 11.293 1.00 75.75 281 LYS A CA 1
ATOM 2264 C C . LYS A 1 281 ? 31.000 -14.206 10.910 1.00 75.75 281 LYS A C 1
ATOM 2266 O O . LYS A 1 281 ? 31.046 -14.560 9.750 1.00 75.75 281 LYS A O 1
ATOM 2271 N N . ALA A 1 282 ? 30.458 -14.954 11.871 1.00 73.25 282 ALA A N 1
ATOM 2272 C CA . ALA A 1 282 ? 29.766 -16.215 11.598 1.00 73.25 282 ALA A CA 1
ATOM 2273 C C . ALA A 1 282 ? 28.371 -16.005 10.971 1.00 73.25 282 ALA A C 1
ATOM 2275 O O . ALA A 1 282 ? 27.827 -16.916 10.356 1.00 73.25 282 ALA A O 1
ATOM 2276 N N . ILE A 1 283 ? 27.780 -14.818 11.158 1.00 80.19 283 ILE A N 1
ATOM 2277 C CA . ILE A 1 283 ? 26.525 -14.401 10.511 1.00 80.19 283 ILE A CA 1
ATOM 2278 C C . ILE A 1 283 ? 26.750 -13.852 9.094 1.00 80.19 283 ILE A C 1
ATOM 2280 O O . ILE A 1 283 ? 25.841 -13.958 8.270 1.00 80.19 283 ILE A O 1
ATOM 2284 N N . TRP A 1 284 ? 27.895 -13.207 8.853 1.00 76.00 284 TRP A N 1
ATOM 2285 C CA . TRP A 1 284 ? 28.226 -12.533 7.595 1.00 76.00 284 TRP A CA 1
ATOM 2286 C C . TRP A 1 284 ? 28.696 -13.524 6.531 1.00 76.00 284 TRP A C 1
ATOM 2288 O O . TRP A 1 284 ? 28.189 -13.420 5.393 1.00 76.00 284 TRP A O 1
#

pLDDT: mean 73.59, std 11.74, range [42.72, 90.44]

Sequence (284 aa):
MSNQTLTASLAQLESISTRNLSMEDTEHLLSRTRDAMSDLSQKIDNEYQHLAADFNNADPFSLGKARRLLSRFQTQADYLTNLEESLETHFHQKQIETRMAERLGGPRNLRVLEYGILFLIVALLGLLIYDMTAGPDNLRVSWLTSRSIFFIDAFCCAIFMSEFALRLSCAESKRFVWKHHWVDFATSIPIPGEAQLSRFGRLGRLARFARVLRLLRFARLFFFLWRGMDKLQDVMDVKMMKKTIRWSVMATLAGAFFIYQLEGHGAEDNLAANPVSTFGKAIW